Protein AF-A0A937TRY1-F1 (afdb_monomer_lite)

pLDDT: mean 75.57, std 20.05, range [30.17, 97.31]

Foldseek 3Di:
DDDPDDDPVLLVVLLVLLPPPPCVVVVLVVVLLVVVVPDPDPDPDDDDDPPQFPEDVDALLVLSLVLLLLSVVLSVLVVLCVDPDHPDDNVVSVVVNVVSVVVNVVSVVVSSVCLNCVLVVRYDLDDDDDDPDDDDPPQDEDDDDQALSSLSSQLSVLSSVLVNLVVVLPDPPDDPVVNVVSVVVNVSSVVNNVNSSVVNSVNSVVVSVVSVD

Sequence (213 aa):
MFWSWPDRNSIYKLLSYVDIRKSRFNQLFCEVSNNCQGKEDKNKGQKPQKLGGRNMAETLGSLIDKLAIKSIKEFYIKRMLQTKKAKFSKCQLKDKLEILRKQKRSLLKEIEEFIMEAPAGRITLSDEKLKLYNKPHRIGRIGNINSVSGAIGGLTKKNLELWHLEDEARREDVSLSYIGSIKKKIDVANQQRNDLIDKIDVLFDQKLKKLKN

Radius of gyration: 20.63 Å; chains: 1; bounding box: 58×39×52 Å

Structure (mmCIF, N/CA/C/O backbone):
data_AF-A0A937TRY1-F1
#
_entry.id   AF-A0A937TRY1-F1
#
loop_
_atom_site.group_PDB
_atom_site.id
_atom_site.type_symbol
_atom_site.label_atom_id
_atom_site.label_alt_id
_atom_site.label_comp_id
_atom_site.label_asym_id
_atom_site.label_entity_id
_atom_site.label_seq_id
_atom_site.pdbx_PDB_ins_code
_atom_site.Cartn_x
_atom_site.Cartn_y
_atom_site.Cartn_z
_atom_site.occupancy
_atom_site.B_iso_or_equiv
_atom_site.auth_seq_id
_atom_site.auth_comp_id
_atom_site.auth_asym_id
_atom_site.auth_atom_id
_atom_site.pdbx_PDB_model_num
ATOM 1 N N . MET A 1 1 ? -16.272 3.535 18.537 1.00 33.62 1 MET A N 1
ATOM 2 C CA . MET A 1 1 ? -16.322 4.822 17.802 1.00 33.62 1 MET A CA 1
ATOM 3 C C . MET A 1 1 ? -16.104 4.467 16.342 1.00 33.62 1 MET A C 1
ATOM 5 O O . MET A 1 1 ? -14.989 4.118 15.986 1.00 33.62 1 MET A O 1
ATOM 9 N N . PHE A 1 2 ? -17.183 4.383 15.567 1.00 34.34 2 PHE A N 1
ATOM 10 C CA . PHE A 1 2 ? -17.168 3.819 14.217 1.00 34.34 2 PHE A CA 1
ATOM 11 C C . PHE A 1 2 ? -16.482 4.787 13.251 1.00 34.34 2 PHE A C 1
ATOM 13 O O . PHE A 1 2 ? -16.937 5.918 13.072 1.00 34.34 2 PHE A O 1
ATOM 20 N N . TRP A 1 3 ? -15.370 4.366 12.651 1.00 41.44 3 TRP A N 1
ATOM 21 C CA . TRP A 1 3 ? -14.768 5.100 11.545 1.00 41.44 3 TRP A CA 1
ATOM 22 C C . TRP A 1 3 ? -15.601 4.810 10.300 1.00 41.44 3 TRP A C 1
ATOM 24 O O . TRP A 1 3 ? -15.461 3.758 9.684 1.00 41.44 3 TRP A O 1
ATOM 34 N N . SER A 1 4 ? -16.500 5.729 9.944 1.00 38.56 4 SER A N 1
ATOM 35 C CA . SER A 1 4 ? -17.172 5.675 8.649 1.00 38.56 4 SER A CA 1
ATOM 36 C C . SER A 1 4 ? -16.140 5.690 7.520 1.00 38.56 4 SER A C 1
ATOM 38 O O . SER A 1 4 ? -15.064 6.293 7.640 1.00 38.56 4 SER A O 1
ATOM 40 N N . TRP A 1 5 ? -16.473 5.004 6.424 1.00 39.59 5 TRP A N 1
ATOM 41 C CA . TRP A 1 5 ? -15.675 4.992 5.201 1.00 39.59 5 TRP A CA 1
ATOM 42 C C . TRP A 1 5 ? -15.341 6.442 4.801 1.00 39.59 5 TRP A C 1
ATOM 44 O O . TRP A 1 5 ? -16.232 7.296 4.853 1.00 39.59 5 TRP A O 1
ATOM 54 N N . PRO A 1 6 ? -14.081 6.766 4.465 1.00 47.56 6 PRO A N 1
ATOM 55 C CA . PRO A 1 6 ? -13.689 8.134 4.172 1.00 47.56 6 PRO A CA 1
ATOM 56 C C . PRO A 1 6 ? -14.508 8.653 2.993 1.00 47.56 6 PRO A C 1
ATOM 58 O O . PRO A 1 6 ? -14.634 7.987 1.965 1.00 47.56 6 PRO A O 1
ATOM 61 N N . ASP A 1 7 ? -15.069 9.851 3.147 1.00 49.72 7 ASP A N 1
ATOM 62 C CA . ASP A 1 7 ? -15.741 10.527 2.047 1.00 49.72 7 ASP A CA 1
ATOM 63 C C . ASP A 1 7 ? -14.767 10.722 0.865 1.00 49.72 7 ASP A C 1
ATOM 65 O O . ASP A 1 7 ? -13.537 10.692 1.016 1.00 49.72 7 ASP A O 1
ATOM 69 N N . ARG A 1 8 ? -15.310 10.933 -0.340 1.00 43.62 8 ARG A N 1
ATOM 70 C CA . ARG A 1 8 ? -14.497 11.113 -1.553 1.00 43.62 8 ARG A CA 1
ATOM 71 C C . ARG A 1 8 ? -13.437 12.215 -1.395 1.00 43.62 8 ARG A C 1
ATOM 73 O O . ARG A 1 8 ? -12.323 12.035 -1.883 1.00 43.62 8 ARG A O 1
ATOM 80 N N . ASN A 1 9 ? -13.717 13.294 -0.664 1.00 47.75 9 ASN A N 1
ATOM 81 C CA . ASN A 1 9 ? -12.772 14.396 -0.455 1.00 47.75 9 ASN A CA 1
ATOM 82 C C . ASN A 1 9 ? -11.586 13.986 0.431 1.00 47.75 9 ASN A C 1
ATOM 84 O O . ASN A 1 9 ? -10.454 14.394 0.167 1.00 47.75 9 ASN A O 1
ATOM 88 N N . SER A 1 10 ? -11.805 13.132 1.431 1.00 51.59 10 SER A N 1
ATOM 89 C CA . SER A 1 10 ? -10.750 12.552 2.270 1.00 51.59 10 SER A CA 1
ATOM 90 C C . SER A 1 10 ? -9.783 11.679 1.458 1.00 51.59 10 SER A C 1
ATOM 92 O O . SER A 1 10 ? -8.573 11.726 1.687 1.00 51.59 10 SER A O 1
ATOM 94 N N . ILE A 1 11 ? -10.292 10.945 0.462 1.00 49.12 11 ILE A N 1
ATOM 95 C CA . ILE A 1 11 ? -9.476 10.143 -0.463 1.00 49.12 11 ILE A CA 1
ATOM 96 C C . ILE A 1 11 ? -8.634 11.050 -1.368 1.00 49.12 11 ILE A C 1
ATOM 98 O O . ILE A 1 11 ? -7.427 10.845 -1.466 1.00 49.12 11 ILE A O 1
ATOM 102 N N . TYR A 1 12 ? -9.220 12.083 -1.983 1.00 52.47 12 TYR A N 1
ATOM 103 C CA . TYR A 1 12 ? -8.468 13.021 -2.831 1.00 52.47 12 TYR A CA 1
ATOM 104 C C . TYR A 1 12 ? -7.400 13.795 -2.049 1.00 52.47 12 TYR A C 1
ATOM 106 O O . TYR A 1 12 ? -6.279 13.958 -2.530 1.00 52.47 12 TYR A O 1
ATOM 114 N N . LYS A 1 13 ? -7.706 14.200 -0.812 1.00 55.41 13 LYS A N 1
ATOM 115 C CA . LYS A 1 13 ? -6.748 14.866 0.077 1.00 55.41 13 LYS A CA 1
ATOM 116 C C . LYS A 1 13 ? -5.603 13.937 0.478 1.00 55.41 13 LYS A C 1
ATOM 118 O O . LYS A 1 13 ? -4.463 14.371 0.525 1.00 55.41 13 LYS A O 1
ATOM 123 N N . LEU A 1 14 ? -5.871 12.658 0.744 1.00 53.09 14 LEU A N 1
ATOM 124 C CA . LEU A 1 14 ? -4.823 11.663 0.997 1.00 53.09 14 LEU A CA 1
ATOM 125 C C . LEU A 1 14 ? -3.970 11.410 -0.252 1.00 53.09 14 LEU A C 1
ATOM 127 O O . LEU A 1 14 ? -2.745 11.358 -0.153 1.00 53.09 14 LEU A O 1
ATOM 131 N N . LEU A 1 15 ? -4.604 11.288 -1.420 1.00 51.25 15 LEU A N 1
ATOM 132 C CA . LEU A 1 15 ? -3.906 11.113 -2.689 1.00 51.25 15 LEU A CA 1
ATOM 133 C C . LEU A 1 15 ? -2.974 12.294 -2.971 1.00 51.25 15 LEU A C 1
ATOM 135 O O . LEU A 1 15 ? -1.858 12.049 -3.401 1.00 51.25 15 LEU A O 1
ATOM 139 N N . SER A 1 16 ? -3.329 13.532 -2.609 1.00 55.03 16 SER A N 1
ATOM 140 C CA . SER A 1 16 ? -2.415 14.680 -2.738 1.00 55.03 16 SER A CA 1
ATOM 141 C C . SER A 1 16 ? -1.214 14.646 -1.776 1.00 55.03 16 SER A C 1
ATOM 143 O O . SER A 1 16 ? -0.226 15.330 -2.021 1.00 55.03 16 SER A O 1
ATOM 145 N N . TYR A 1 17 ? -1.271 13.878 -0.677 1.00 47.84 17 TYR A N 1
ATOM 146 C CA . TYR A 1 17 ? -0.125 13.639 0.224 1.00 47.84 17 TYR A CA 1
ATOM 147 C C . TYR A 1 17 ? 0.779 12.487 -0.236 1.00 47.84 17 TYR A C 1
ATOM 149 O O . TYR A 1 17 ? 1.925 12.405 0.215 1.00 47.84 17 TYR A O 1
ATOM 157 N N . VAL A 1 18 ? 0.251 11.573 -1.056 1.00 46.88 18 VAL A N 1
ATOM 158 C CA . VAL A 1 18 ? 0.993 10.444 -1.643 1.00 46.88 18 VAL A CA 1
ATOM 159 C C . VAL A 1 18 ? 1.511 10.775 -3.033 1.00 46.88 18 VAL A C 1
ATOM 161 O O . VAL A 1 18 ? 2.496 10.171 -3.445 1.00 46.88 18 VAL A O 1
ATOM 164 N N . ASP A 1 19 ? 0.890 11.731 -3.726 1.00 48.84 19 ASP A N 1
ATOM 165 C CA . ASP A 1 19 ? 1.354 12.258 -5.001 1.00 48.84 19 ASP A CA 1
ATOM 166 C C . ASP A 1 19 ? 2.746 12.855 -4.773 1.00 48.84 19 ASP A C 1
ATOM 168 O O . ASP A 1 19 ? 2.915 14.005 -4.360 1.00 48.84 19 ASP A O 1
ATOM 172 N N . ILE A 1 20 ? 3.759 12.001 -4.948 1.00 47.91 20 ILE A N 1
ATOM 173 C CA . ILE A 1 20 ? 5.160 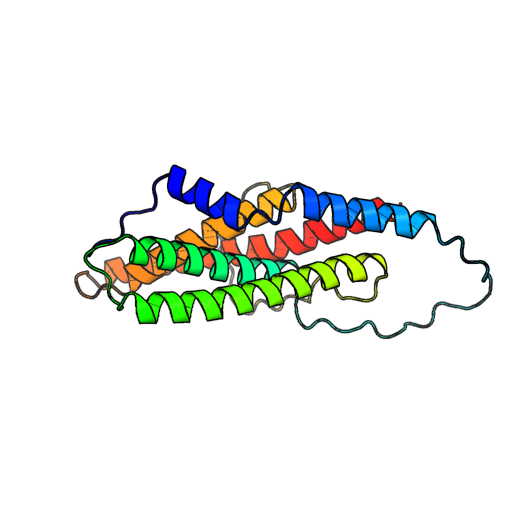12.353 -5.114 1.00 47.91 20 ILE A CA 1
ATOM 174 C C . ILE A 1 20 ? 5.114 13.418 -6.179 1.00 47.91 20 ILE A C 1
ATOM 176 O O . ILE A 1 20 ? 4.880 13.072 -7.334 1.00 47.91 20 ILE A O 1
ATOM 180 N N . ARG A 1 21 ? 5.204 14.683 -5.736 1.00 46.47 21 ARG A N 1
ATOM 181 C CA . ARG A 1 21 ? 4.974 15.905 -6.513 1.00 46.47 21 ARG A CA 1
ATOM 182 C C . ARG A 1 21 ? 5.025 15.571 -7.993 1.00 46.47 21 ARG A C 1
ATOM 184 O O . ARG A 1 21 ? 6.114 15.324 -8.502 1.00 46.47 21 ARG A O 1
ATOM 191 N N . LYS A 1 22 ? 3.870 15.512 -8.659 1.00 43.59 22 LYS A N 1
ATOM 192 C CA . LYS A 1 22 ? 3.746 15.210 -10.095 1.00 43.59 22 LYS A CA 1
ATOM 193 C C . LYS A 1 22 ? 4.796 15.964 -10.936 1.00 43.59 22 LYS A C 1
ATOM 195 O O . LYS A 1 22 ? 5.235 15.462 -11.967 1.00 43.59 22 LYS A O 1
ATOM 200 N N . SER A 1 23 ? 5.237 17.136 -10.454 1.00 42.94 23 SER A N 1
ATOM 201 C CA . SER A 1 23 ? 6.378 17.887 -10.980 1.00 42.94 23 SER A CA 1
ATOM 202 C C . SER A 1 23 ? 7.747 17.243 -10.715 1.00 42.94 23 SER A C 1
ATOM 204 O O . SER A 1 23 ? 8.487 17.092 -11.666 1.00 42.94 23 SER A O 1
ATOM 206 N N . ARG A 1 24 ? 8.092 16.806 -9.495 1.00 50.66 24 ARG A N 1
ATOM 207 C CA . ARG A 1 24 ? 9.416 16.270 -9.120 1.00 50.66 24 ARG A CA 1
ATOM 208 C C . ARG A 1 24 ? 9.704 14.888 -9.699 1.00 50.66 24 ARG A C 1
ATOM 210 O O . ARG A 1 24 ? 10.834 14.656 -10.085 1.00 50.66 24 ARG A O 1
ATOM 217 N N . PHE A 1 25 ? 8.719 13.989 -9.807 1.00 49.25 25 PHE A N 1
ATOM 218 C CA . PHE A 1 25 ? 8.941 12.691 -10.470 1.00 49.25 25 PHE A CA 1
ATOM 219 C C . PHE A 1 25 ? 9.219 12.884 -11.965 1.00 49.25 25 PHE A C 1
ATOM 221 O O . PHE A 1 25 ? 10.186 12.348 -12.489 1.00 49.25 25 PHE A O 1
ATOM 228 N N . ASN A 1 26 ? 8.412 13.699 -12.649 1.00 50.41 26 ASN A N 1
ATOM 229 C CA . ASN A 1 26 ? 8.656 14.021 -14.055 1.00 50.41 26 ASN A CA 1
ATOM 230 C C . ASN A 1 26 ? 9.935 14.850 -14.243 1.00 50.41 26 ASN A C 1
ATOM 232 O O . ASN A 1 26 ? 10.665 14.600 -15.189 1.00 50.41 26 ASN A O 1
ATOM 236 N N . GLN A 1 27 ? 10.239 15.765 -13.322 1.00 53.56 27 GLN A N 1
ATOM 237 C CA . GLN A 1 27 ? 11.456 16.573 -13.327 1.00 53.56 27 GLN A CA 1
ATOM 238 C C . GLN A 1 27 ? 12.711 15.721 -13.103 1.00 53.56 27 GLN A C 1
ATOM 240 O O . GLN A 1 27 ? 13.630 15.852 -13.896 1.00 53.56 27 GLN A O 1
ATOM 245 N N . LEU A 1 28 ? 12.736 14.798 -12.129 1.00 54.03 28 LEU A N 1
ATOM 246 C CA . LEU A 1 28 ? 13.849 13.850 -11.952 1.00 54.03 28 LEU A CA 1
ATOM 247 C C . LEU A 1 28 ? 14.059 13.021 -13.222 1.00 54.03 28 LEU A C 1
ATOM 249 O O . LEU A 1 28 ? 15.186 12.798 -13.642 1.00 54.03 28 LEU A O 1
ATOM 253 N N . PHE A 1 29 ? 12.970 12.583 -13.857 1.00 55.41 29 PHE A N 1
ATOM 254 C CA . PHE A 1 29 ? 13.039 11.865 -15.127 1.00 55.41 29 PHE A CA 1
ATOM 255 C C . PHE A 1 29 ? 13.581 12.730 -16.278 1.00 55.41 29 PHE A C 1
ATOM 257 O O . PHE A 1 29 ? 14.362 12.229 -17.083 1.00 55.41 29 PHE A O 1
ATOM 264 N N . CYS A 1 30 ? 13.207 14.010 -16.358 1.00 53.25 30 CYS A N 1
ATOM 265 C CA . CYS A 1 30 ? 13.771 14.952 -17.329 1.00 53.25 30 CYS A CA 1
ATOM 266 C C . CYS A 1 30 ? 15.259 15.236 -17.055 1.00 53.25 30 CYS A C 1
ATOM 268 O O . CYS A 1 30 ? 16.059 15.233 -17.984 1.00 53.25 30 CYS A O 1
ATOM 270 N N . GLU A 1 31 ? 15.647 15.427 -15.792 1.00 55.44 31 GLU A N 1
ATOM 271 C CA . GLU A 1 31 ? 17.039 15.635 -15.363 1.00 55.44 31 GLU A CA 1
ATOM 272 C C . GLU A 1 31 ? 17.914 14.415 -15.693 1.00 55.44 31 GLU A C 1
ATOM 274 O O . GLU A 1 31 ? 19.027 14.555 -16.199 1.00 55.44 31 GLU A O 1
ATOM 279 N N . VAL A 1 32 ? 17.381 13.208 -15.494 1.00 54.22 32 VAL A N 1
ATOM 280 C CA . VAL A 1 32 ? 18.003 11.947 -15.915 1.00 54.22 32 VAL A CA 1
ATOM 281 C C . VAL A 1 32 ? 18.144 11.866 -17.439 1.00 54.22 32 VAL A C 1
ATOM 283 O O . VAL A 1 32 ? 19.221 11.527 -17.923 1.00 54.22 32 VAL A O 1
ATOM 286 N N . SER A 1 33 ? 17.097 12.205 -18.201 1.00 52.19 33 SER A N 1
ATOM 287 C CA . SER A 1 33 ? 17.131 12.196 -19.673 1.00 52.19 33 SER A CA 1
ATOM 288 C C . SER A 1 33 ? 18.201 13.143 -20.228 1.00 52.19 33 SER A C 1
ATOM 290 O O . SER A 1 33 ? 18.939 12.771 -21.138 1.00 52.19 33 SER A O 1
ATOM 292 N N . ASN A 1 34 ? 18.334 14.334 -19.641 1.00 52.19 34 ASN A N 1
ATOM 293 C CA . ASN A 1 34 ? 19.337 15.325 -20.038 1.00 52.19 34 ASN A CA 1
ATOM 294 C C . ASN A 1 34 ? 20.767 14.884 -19.669 1.00 52.19 34 ASN A C 1
ATOM 296 O O . ASN A 1 34 ? 21.698 15.104 -20.438 1.00 52.19 34 ASN A O 1
ATOM 300 N N . ASN A 1 35 ? 20.952 14.198 -18.534 1.00 47.44 35 ASN A N 1
ATOM 301 C CA . ASN A 1 35 ? 22.251 13.636 -18.140 1.00 47.44 35 ASN A CA 1
ATOM 302 C C . ASN A 1 35 ? 22.684 12.428 -18.992 1.00 47.44 35 ASN A C 1
ATOM 304 O O . ASN A 1 35 ? 23.882 12.177 -19.121 1.00 47.44 35 ASN A O 1
ATOM 308 N N . CYS A 1 36 ? 21.744 11.684 -19.583 1.00 43.28 36 CYS A N 1
ATOM 309 C CA . CYS A 1 36 ? 22.051 10.596 -20.517 1.00 43.28 36 CYS A CA 1
ATOM 310 C C . CYS A 1 36 ? 22.514 11.101 -21.895 1.00 43.28 36 CYS A C 1
ATOM 312 O O . CYS A 1 36 ? 23.298 10.416 -22.543 1.00 43.28 36 CYS A O 1
ATOM 314 N N . GLN A 1 37 ? 22.095 12.297 -22.324 1.00 42.94 37 GLN A N 1
ATOM 315 C CA . GLN A 1 37 ? 22.531 12.906 -23.591 1.00 42.94 37 GLN A CA 1
ATOM 316 C C . GLN A 1 37 ? 23.930 13.549 -23.515 1.00 42.94 37 GLN A C 1
ATOM 318 O O . GLN A 1 37 ? 24.538 13.812 -24.545 1.00 42.94 37 GLN A O 1
ATOM 323 N N . GLY A 1 38 ? 24.468 13.774 -22.310 1.00 36.94 38 GLY A N 1
ATOM 324 C CA . GLY A 1 38 ? 25.773 14.415 -22.087 1.00 36.94 38 GLY A CA 1
ATOM 325 C C . GLY A 1 38 ? 26.979 13.472 -21.978 1.00 36.94 38 GLY A C 1
ATOM 326 O O . GLY A 1 38 ? 28.070 13.933 -21.650 1.00 36.94 38 GLY A O 1
ATOM 327 N N . LYS A 1 39 ? 26.812 12.162 -22.207 1.00 38.03 39 LYS A N 1
ATOM 328 C CA . LYS A 1 39 ? 27.910 11.181 -22.178 1.00 38.03 39 LYS A CA 1
ATOM 329 C C . LYS A 1 39 ? 28.061 10.485 -23.528 1.00 38.03 39 LYS A C 1
ATOM 331 O O . LYS A 1 39 ? 27.660 9.338 -23.697 1.00 38.03 39 LYS A O 1
ATOM 336 N N . GLU A 1 40 ? 28.676 11.173 -24.484 1.00 35.66 40 GLU A N 1
ATOM 337 C CA . GLU A 1 40 ? 29.364 10.485 -25.578 1.00 35.66 40 GLU A CA 1
ATOM 338 C C . GLU A 1 40 ? 30.619 9.809 -25.003 1.00 35.66 40 GLU A C 1
ATOM 340 O O . GLU A 1 40 ? 31.656 10.439 -24.780 1.00 35.66 40 GLU A O 1
ATOM 345 N N . ASP A 1 41 ? 30.506 8.513 -24.709 1.00 40.12 41 ASP A N 1
ATOM 346 C CA . ASP A 1 41 ? 31.614 7.686 -24.240 1.00 40.12 41 ASP A CA 1
ATOM 347 C C . ASP A 1 41 ? 32.677 7.529 -25.344 1.00 40.12 41 ASP A C 1
ATOM 349 O O . ASP A 1 41 ? 32.572 6.702 -26.256 1.00 40.12 41 ASP A O 1
ATOM 353 N N . LYS A 1 42 ? 33.772 8.287 -25.219 1.00 38.03 42 LYS A N 1
ATOM 354 C CA . LYS A 1 42 ? 35.057 7.992 -25.867 1.00 38.03 42 LYS A CA 1
ATOM 355 C C . LYS A 1 42 ? 35.703 6.774 -25.197 1.00 38.03 42 LYS A C 1
ATOM 357 O O . LYS A 1 42 ? 36.667 6.918 -24.459 1.00 38.03 42 LYS A O 1
ATOM 362 N N . ASN A 1 43 ? 35.170 5.577 -25.429 1.00 36.44 43 ASN A N 1
ATOM 363 C CA . ASN A 1 43 ? 35.890 4.325 -25.176 1.00 36.44 43 ASN A CA 1
ATOM 364 C C . ASN A 1 43 ? 35.285 3.177 -25.997 1.00 36.44 43 ASN A C 1
ATOM 366 O O . ASN A 1 43 ? 34.520 2.345 -25.513 1.00 36.44 43 ASN A O 1
ATOM 370 N N . LYS A 1 44 ? 35.655 3.119 -27.281 1.00 38.50 44 LYS A N 1
ATOM 371 C CA . LYS A 1 44 ? 35.508 1.904 -28.090 1.00 38.50 44 LYS A CA 1
ATOM 372 C C . LYS A 1 44 ? 36.611 0.928 -27.674 1.00 38.50 44 LYS A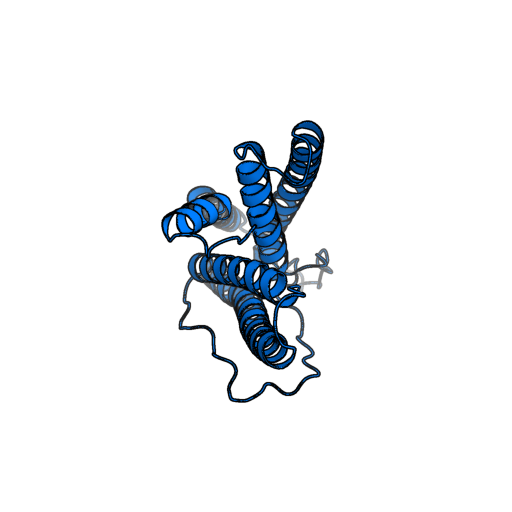 C 1
ATOM 374 O O . LYS A 1 44 ? 37.779 1.237 -27.876 1.00 38.50 44 LYS A O 1
ATOM 379 N N . GLY A 1 45 ? 36.251 -0.245 -27.147 1.00 36.28 45 GLY A N 1
ATOM 380 C CA . GLY A 1 45 ? 37.190 -1.376 -27.111 1.00 36.28 45 GLY A CA 1
ATOM 381 C C . GLY A 1 45 ? 37.223 -2.283 -25.883 1.00 36.28 45 GLY A C 1
ATOM 382 O O . GLY A 1 45 ? 38.161 -3.065 -25.780 1.00 36.28 45 GLY A O 1
ATOM 383 N N . GLN A 1 46 ? 36.249 -2.258 -24.969 1.00 33.38 46 GLN A N 1
ATOM 384 C CA . GLN A 1 46 ? 36.181 -3.267 -23.901 1.00 33.38 46 GLN A CA 1
ATOM 385 C C . GLN A 1 46 ? 34.797 -3.912 -23.833 1.00 33.38 46 GLN A C 1
ATOM 387 O O . GLN A 1 46 ? 33.776 -3.231 -23.769 1.00 33.38 46 GLN A O 1
ATOM 392 N N . LYS A 1 47 ? 34.771 -5.253 -23.879 1.00 30.17 47 LYS A N 1
ATOM 393 C CA . LYS A 1 47 ? 33.563 -6.053 -23.631 1.00 30.17 47 LYS A CA 1
ATOM 394 C C . LYS A 1 47 ? 32.964 -5.629 -22.281 1.00 30.17 47 LYS A C 1
ATOM 396 O O . LYS A 1 47 ? 33.728 -5.500 -21.324 1.00 30.17 47 LYS A O 1
ATOM 401 N N . PRO A 1 48 ? 31.635 -5.456 -22.169 1.00 36.69 48 PRO A N 1
ATOM 402 C CA . PRO A 1 48 ? 31.020 -5.029 -20.922 1.00 36.69 48 PRO A CA 1
ATOM 403 C C . PRO A 1 48 ? 31.230 -6.104 -19.849 1.00 36.69 48 PRO A C 1
ATOM 405 O O . PRO A 1 48 ? 30.600 -7.163 -19.869 1.00 36.69 48 PRO A O 1
ATOM 408 N N . GLN A 1 49 ? 32.136 -5.838 -18.908 1.00 34.69 49 GLN A N 1
ATOM 409 C CA . GLN A 1 49 ? 32.192 -6.569 -17.649 1.00 34.69 49 GLN A CA 1
ATOM 410 C C . GLN A 1 49 ? 30.907 -6.262 -16.876 1.00 34.69 49 GLN A C 1
ATOM 412 O O . GLN A 1 49 ? 30.569 -5.098 -16.656 1.00 34.69 49 GLN A O 1
ATOM 417 N N . LYS A 1 50 ? 30.180 -7.311 -16.472 1.00 39.22 50 LYS A N 1
ATOM 418 C CA . LYS A 1 50 ? 29.050 -7.218 -15.540 1.00 39.22 50 LYS A CA 1
ATOM 419 C C . LYS A 1 50 ? 29.566 -6.691 -14.198 1.00 39.22 50 LYS A C 1
ATOM 421 O O . LYS A 1 50 ? 29.939 -7.469 -13.326 1.00 39.22 50 LYS A O 1
ATOM 426 N N . LEU A 1 51 ? 29.605 -5.372 -14.037 1.00 41.12 51 LEU A N 1
ATOM 427 C CA . LEU A 1 51 ? 29.769 -4.744 -12.734 1.00 41.12 51 LEU A CA 1
ATOM 428 C C . LEU A 1 51 ? 28.512 -5.051 -11.920 1.00 41.12 51 LEU A C 1
ATOM 430 O O . LEU A 1 51 ? 27.414 -4.631 -12.285 1.00 41.12 51 LEU A O 1
ATOM 434 N N . GLY A 1 52 ? 28.685 -5.844 -10.859 1.00 41.91 52 GLY A N 1
ATOM 435 C CA . GLY A 1 52 ? 27.635 -6.185 -9.907 1.00 41.91 52 GLY A CA 1
ATOM 436 C C . GLY A 1 52 ? 26.964 -4.914 -9.403 1.00 41.91 52 GLY A C 1
ATOM 437 O O . GLY A 1 52 ? 27.585 -4.105 -8.713 1.00 41.91 52 GLY A O 1
ATOM 438 N N . GLY A 1 53 ? 25.715 -4.723 -9.822 1.00 45.41 53 GLY A N 1
ATOM 439 C CA . GLY A 1 53 ? 24.897 -3.584 -9.447 1.00 45.41 53 GLY A CA 1
ATOM 440 C C . GLY A 1 53 ? 24.769 -3.470 -7.931 1.00 45.41 53 GLY A C 1
ATOM 441 O O . GLY A 1 53 ? 24.798 -4.469 -7.210 1.00 45.41 53 GLY A O 1
ATOM 442 N N . ARG A 1 54 ? 24.636 -2.241 -7.432 1.00 48.28 54 ARG A N 1
ATOM 443 C CA . ARG A 1 54 ? 24.340 -1.994 -6.021 1.00 48.28 54 ARG A CA 1
ATOM 444 C C . ARG A 1 54 ? 22.959 -2.601 -5.760 1.00 48.28 54 ARG A C 1
ATOM 446 O O . ARG A 1 54 ? 21.956 -2.028 -6.172 1.00 48.28 54 ARG A O 1
ATOM 453 N N . ASN A 1 55 ? 22.908 -3.780 -5.139 1.00 54.69 55 ASN A N 1
ATOM 454 C CA . ASN A 1 55 ? 21.650 -4.462 -4.841 1.00 54.69 55 ASN A CA 1
ATOM 455 C C . ASN A 1 55 ? 20.855 -3.623 -3.837 1.00 54.69 55 ASN A C 1
ATOM 457 O O . ASN A 1 55 ? 21.076 -3.694 -2.629 1.00 54.69 55 ASN A O 1
ATOM 461 N N . MET A 1 56 ? 19.928 -2.811 -4.337 1.00 67.19 56 MET A N 1
ATOM 462 C CA . MET A 1 56 ? 18.837 -2.332 -3.509 1.00 67.19 56 MET A CA 1
ATOM 463 C C . MET A 1 56 ? 17.957 -3.530 -3.168 1.00 67.19 56 MET A C 1
ATOM 465 O O . MET A 1 56 ? 17.539 -4.264 -4.056 1.00 67.19 56 MET A O 1
ATOM 469 N N . ALA A 1 57 ? 17.700 -3.739 -1.877 1.00 67.12 57 ALA A N 1
ATOM 470 C CA . ALA A 1 57 ? 16.923 -4.881 -1.392 1.00 67.12 57 ALA A CA 1
ATOM 471 C C . ALA A 1 57 ? 15.427 -4.806 -1.755 1.00 67.12 57 ALA A C 1
ATOM 473 O O . ALA A 1 57 ? 14.674 -5.724 -1.444 1.00 67.12 57 ALA A O 1
ATOM 474 N N . GLU A 1 58 ? 14.981 -3.701 -2.354 1.00 84.00 58 GLU A N 1
ATOM 475 C CA . GLU A 1 58 ? 13.580 -3.420 -2.635 1.00 84.00 58 GLU A CA 1
ATOM 476 C C . GLU A 1 58 ? 13.368 -2.885 -4.048 1.00 84.00 58 GLU A C 1
ATOM 478 O O . GLU A 1 58 ? 14.158 -2.090 -4.553 1.00 84.00 58 GLU A O 1
ATOM 483 N N . THR A 1 59 ? 12.237 -3.273 -4.632 1.00 90.75 59 THR A N 1
ATOM 484 C CA . THR A 1 59 ? 11.690 -2.730 -5.883 1.00 90.75 59 THR A CA 1
ATOM 485 C C . THR A 1 59 ? 11.068 -1.341 -5.693 1.00 90.75 59 THR A C 1
ATOM 487 O O . THR A 1 59 ? 10.678 -0.963 -4.583 1.00 90.75 59 THR A O 1
ATOM 490 N N . LEU A 1 60 ? 10.872 -0.593 -6.784 1.00 90.06 60 LEU A N 1
ATOM 491 C CA . LEU A 1 60 ? 10.187 0.701 -6.725 1.00 90.06 60 LEU A CA 1
ATOM 492 C C . LEU A 1 60 ? 8.760 0.559 -6.178 1.00 90.06 60 LEU A C 1
ATOM 494 O O . LEU A 1 60 ? 8.347 1.329 -5.310 1.00 90.06 60 LEU A O 1
ATOM 498 N N . GLY A 1 61 ? 8.007 -0.430 -6.655 1.00 91.06 61 GLY A N 1
ATOM 499 C CA . GLY A 1 61 ? 6.642 -0.702 -6.225 1.00 91.06 61 GLY A CA 1
ATOM 500 C C . GLY A 1 61 ? 6.541 -0.943 -4.719 1.00 91.06 61 GLY A C 1
ATOM 501 O O . GLY A 1 61 ? 5.645 -0.392 -4.074 1.00 91.06 61 GLY A O 1
ATOM 502 N N . SER A 1 62 ? 7.471 -1.704 -4.130 1.00 93.50 62 SER A N 1
ATOM 503 C CA . SER A 1 62 ? 7.474 -1.971 -2.684 1.00 93.50 62 SER A CA 1
ATOM 504 C C . SER A 1 62 ? 7.837 -0.735 -1.853 1.00 93.50 62 SER A C 1
ATOM 506 O O . SER A 1 62 ? 7.192 -0.478 -0.832 1.00 93.50 62 SER A O 1
ATOM 508 N N . LEU A 1 63 ? 8.792 0.087 -2.305 1.00 91.81 63 LEU A N 1
ATOM 509 C CA . LEU A 1 63 ? 9.122 1.360 -1.652 1.00 91.81 63 LEU A CA 1
ATOM 510 C C . LEU A 1 63 ? 7.926 2.325 -1.655 1.00 91.81 63 LEU A C 1
ATOM 512 O O . LEU A 1 63 ? 7.598 2.943 -0.635 1.00 91.81 63 LEU A O 1
ATOM 516 N N . ILE A 1 64 ? 7.231 2.421 -2.791 1.00 90.44 64 ILE A N 1
ATOM 517 C CA . ILE A 1 64 ? 6.024 3.239 -2.938 1.00 90.44 64 ILE A CA 1
ATOM 518 C C . ILE A 1 64 ? 4.901 2.737 -2.029 1.00 90.44 64 ILE A C 1
ATOM 520 O O . ILE A 1 64 ? 4.222 3.546 -1.393 1.00 90.44 64 ILE A O 1
ATOM 524 N N . ASP A 1 65 ? 4.699 1.425 -1.934 1.00 95.00 65 ASP A N 1
ATOM 525 C CA . ASP A 1 65 ? 3.707 0.841 -1.035 1.00 95.00 65 ASP A CA 1
ATOM 526 C C . ASP A 1 65 ? 3.975 1.214 0.431 1.00 95.00 65 ASP A C 1
ATOM 528 O O . ASP A 1 65 ? 3.083 1.717 1.127 1.00 95.00 65 ASP A O 1
ATOM 532 N N . LYS A 1 66 ? 5.229 1.082 0.882 1.00 94.44 66 LYS A N 1
ATOM 533 C CA . LYS A 1 66 ? 5.638 1.505 2.228 1.00 94.44 66 LYS A CA 1
ATOM 534 C C . LYS A 1 66 ? 5.343 2.982 2.459 1.00 94.44 66 LYS A C 1
ATOM 536 O O . LYS A 1 66 ? 4.786 3.339 3.505 1.00 94.44 66 LYS A O 1
ATOM 541 N N . LEU A 1 67 ? 5.678 3.840 1.494 1.00 90.06 67 LEU A N 1
ATOM 542 C CA . LEU A 1 67 ? 5.394 5.272 1.560 1.00 90.06 67 LEU A CA 1
ATOM 543 C C . LEU A 1 67 ? 3.884 5.548 1.652 1.00 90.06 67 LEU A C 1
ATOM 545 O O . LEU A 1 67 ? 3.467 6.351 2.492 1.00 90.06 67 LEU A O 1
ATOM 549 N N . ALA A 1 68 ? 3.064 4.869 0.847 1.00 88.25 68 ALA A N 1
ATOM 550 C CA . ALA A 1 68 ? 1.610 5.011 0.853 1.00 88.25 68 ALA A CA 1
ATOM 551 C C . ALA A 1 68 ? 1.017 4.655 2.227 1.00 88.25 68 ALA A C 1
ATOM 553 O O . ALA A 1 68 ? 0.249 5.439 2.792 1.00 88.25 68 ALA A O 1
ATOM 554 N N . ILE A 1 69 ? 1.452 3.544 2.831 1.00 91.00 69 ILE A N 1
ATOM 555 C CA . ILE A 1 69 ? 1.043 3.144 4.186 1.00 91.00 69 ILE A CA 1
ATOM 556 C C . ILE A 1 69 ? 1.450 4.204 5.219 1.00 91.00 69 ILE A C 1
ATOM 558 O O . ILE A 1 69 ? 0.652 4.563 6.092 1.00 91.00 69 ILE A O 1
ATOM 562 N N . LYS A 1 70 ? 2.676 4.747 5.150 1.00 92.69 70 LYS A N 1
ATOM 563 C CA . LYS A 1 70 ? 3.094 5.818 6.073 1.00 92.69 70 LYS A CA 1
ATOM 564 C C . LYS A 1 70 ? 2.263 7.090 5.887 1.00 92.69 70 LYS A C 1
ATOM 566 O O . LYS A 1 70 ? 1.931 7.739 6.876 1.00 92.69 70 LYS A O 1
ATOM 571 N N . SER A 1 71 ? 1.899 7.445 4.659 1.00 86.94 71 SER A N 1
ATOM 572 C CA . SER A 1 71 ? 1.043 8.604 4.381 1.00 86.94 71 SER A CA 1
ATOM 573 C C . SER A 1 71 ? -0.372 8.436 4.932 1.00 86.94 71 SER A C 1
ATOM 575 O O . SER A 1 71 ? -0.899 9.380 5.520 1.00 86.94 71 SER A O 1
ATOM 577 N N . ILE A 1 72 ? -0.949 7.234 4.841 1.00 87.00 72 ILE A N 1
ATOM 578 C CA . ILE A 1 72 ? -2.230 6.904 5.486 1.00 87.00 72 ILE A CA 1
ATOM 579 C C . ILE A 1 72 ? -2.124 7.101 7.003 1.00 87.00 72 ILE A C 1
ATOM 581 O O . ILE A 1 72 ? -2.944 7.802 7.599 1.00 87.00 72 ILE A O 1
ATOM 585 N N . LYS A 1 73 ? -1.068 6.569 7.633 1.00 90.94 73 LYS A N 1
ATOM 586 C CA . LYS A 1 73 ? -0.823 6.757 9.075 1.00 90.94 73 LYS A CA 1
ATOM 587 C C . LYS A 1 73 ? -0.720 8.235 9.453 1.00 90.94 73 LYS A C 1
ATOM 589 O O . LYS A 1 73 ? -1.286 8.651 10.461 1.00 90.94 73 LYS A O 1
ATOM 594 N N . GLU A 1 74 ? -0.030 9.037 8.643 1.00 89.31 74 GLU A N 1
ATOM 595 C CA . GLU A 1 74 ? 0.140 10.469 8.896 1.00 89.31 74 GLU A CA 1
ATOM 596 C C . GLU A 1 74 ? -1.205 11.195 8.851 1.00 89.31 74 GLU A C 1
ATOM 598 O O . GLU A 1 74 ? -1.491 12.021 9.721 1.00 89.31 74 GLU A O 1
ATOM 603 N N . PHE A 1 75 ? -2.042 10.866 7.867 1.00 87.06 75 PHE A N 1
ATOM 604 C CA . PHE A 1 75 ? -3.383 11.419 7.737 1.00 87.06 75 PHE A CA 1
ATOM 605 C C . PHE A 1 75 ? -4.240 11.130 8.977 1.00 87.06 75 PHE A C 1
ATOM 607 O O . PHE A 1 75 ? -4.796 12.063 9.562 1.00 87.06 75 PHE A O 1
ATOM 614 N N . TYR A 1 76 ? -4.294 9.876 9.439 1.00 88.25 76 TYR A N 1
ATOM 615 C CA . TYR A 1 76 ? -5.087 9.525 10.622 1.00 88.25 76 TYR A CA 1
ATOM 616 C C . TYR A 1 76 ? -4.548 10.147 11.908 1.00 88.25 76 TYR A C 1
ATOM 618 O O . TYR A 1 76 ? -5.340 10.596 12.734 1.00 88.25 76 TYR A O 1
ATOM 626 N N . ILE A 1 77 ? -3.227 10.248 12.076 1.00 90.50 77 ILE A N 1
ATOM 627 C CA . ILE A 1 77 ? -2.642 10.950 13.228 1.00 90.50 77 ILE A CA 1
ATOM 628 C C . ILE A 1 77 ? -3.039 12.430 13.223 1.00 90.50 77 ILE A C 1
ATOM 630 O O . ILE A 1 77 ? -3.485 12.949 14.247 1.00 90.50 77 ILE A O 1
ATOM 634 N N . LYS A 1 78 ? -2.949 13.106 12.070 1.00 88.88 78 LYS A N 1
ATOM 635 C CA . LYS A 1 78 ? -3.386 14.505 11.931 1.00 88.88 78 LYS A CA 1
ATOM 636 C C . LYS A 1 78 ? -4.873 14.674 12.219 1.00 88.88 78 LYS A C 1
ATOM 638 O O . LYS A 1 78 ? -5.250 15.628 12.891 1.00 88.88 78 LYS A O 1
ATOM 643 N N . ARG A 1 79 ? -5.704 13.736 11.764 1.00 88.69 79 ARG A N 1
ATOM 644 C CA . ARG A 1 79 ? -7.137 13.731 12.067 1.00 88.69 79 ARG A CA 1
ATOM 645 C C . ARG A 1 79 ? -7.378 13.558 13.567 1.00 88.69 79 ARG A C 1
ATOM 647 O O . ARG A 1 79 ? -8.111 14.352 14.142 1.00 88.69 79 ARG A O 1
ATOM 654 N N . MET A 1 80 ? -6.710 12.608 14.226 1.00 90.38 80 MET A N 1
ATOM 655 C CA . MET A 1 80 ? -6.824 12.407 15.679 1.00 90.38 80 MET A CA 1
ATOM 656 C C . MET A 1 80 ? -6.433 13.656 16.481 1.00 90.38 80 MET A C 1
ATOM 658 O O . MET A 1 80 ? -7.109 13.979 17.454 1.00 90.38 80 MET A O 1
ATOM 662 N N . LEU A 1 81 ? -5.415 14.408 16.046 1.00 90.00 81 LEU A N 1
ATOM 663 C CA . LEU A 1 81 ? -5.017 15.676 16.678 1.00 90.00 81 LEU A CA 1
ATOM 664 C C . LEU A 1 81 ? -6.114 16.756 16.643 1.00 90.00 81 LEU A C 1
ATOM 666 O O . LEU A 1 81 ? -6.122 17.637 17.504 1.00 90.00 81 LEU A O 1
ATOM 670 N N . GLN A 1 82 ? -7.024 16.691 15.668 1.00 88.00 82 GLN A N 1
ATOM 671 C CA . GLN A 1 82 ? -8.160 17.608 15.522 1.00 88.00 82 GLN A CA 1
ATOM 672 C C . GLN A 1 82 ? -9.400 17.141 16.302 1.00 88.00 82 GLN A C 1
ATOM 674 O O . GLN A 1 82 ? -10.307 17.933 16.547 1.00 88.00 82 GLN A O 1
ATOM 679 N N . THR A 1 83 ? -9.460 15.869 16.711 1.00 85.56 83 THR A N 1
ATOM 680 C CA . THR A 1 83 ? -10.611 15.317 17.440 1.00 85.56 83 THR A CA 1
ATOM 681 C C . THR A 1 83 ? -10.524 15.555 18.950 1.00 85.56 83 THR A C 1
ATOM 683 O O . THR A 1 83 ? -9.453 15.454 19.542 1.00 85.56 83 THR A O 1
ATOM 686 N N . LYS A 1 84 ? -11.671 15.810 19.599 1.00 70.31 84 LYS A N 1
ATOM 687 C CA . LYS A 1 84 ? -11.762 15.968 21.067 1.00 70.31 84 LYS A CA 1
ATOM 688 C C . LYS A 1 84 ? -11.684 14.638 21.841 1.00 70.31 84 LYS A C 1
ATOM 690 O O . LYS A 1 84 ? -11.333 14.648 23.012 1.00 70.31 84 LYS A O 1
ATOM 695 N N . LYS A 1 85 ? -11.988 13.504 21.195 1.00 68.69 85 LYS A N 1
ATOM 696 C CA . LYS A 1 85 ? -11.979 12.143 21.774 1.00 68.69 85 LYS A CA 1
ATOM 697 C C . LYS A 1 85 ? -10.918 11.277 21.079 1.00 68.69 85 LYS A C 1
ATOM 699 O O . LYS A 1 85 ? -11.237 10.363 20.323 1.00 68.69 85 LYS A O 1
ATOM 704 N N . ALA A 1 86 ? -9.645 11.607 21.282 1.00 75.25 86 ALA A N 1
ATOM 705 C CA . ALA A 1 86 ? -8.540 10.829 20.728 1.00 75.25 86 ALA A CA 1
ATOM 706 C C . ALA A 1 86 ? -8.123 9.703 21.689 1.00 75.25 86 ALA A C 1
ATOM 708 O O . ALA A 1 86 ? -8.048 9.909 22.896 1.00 75.25 86 ALA A O 1
ATOM 709 N N . LYS A 1 87 ? -7.794 8.526 21.138 1.00 82.88 87 LYS A N 1
ATOM 710 C CA . LYS A 1 87 ? -7.248 7.375 21.888 1.00 82.88 87 LYS A CA 1
ATOM 711 C C . LYS A 1 87 ? -5.915 7.687 22.585 1.00 82.88 87 LYS A C 1
ATOM 713 O O . LYS A 1 87 ? -5.550 7.025 23.547 1.00 82.88 87 LYS A O 1
ATOM 718 N N . PHE A 1 88 ? -5.178 8.663 22.065 1.00 87.62 88 PHE A N 1
ATOM 719 C CA . PHE A 1 88 ? -3.852 9.054 22.528 1.00 87.62 88 PHE A CA 1
ATOM 720 C C . PHE A 1 88 ? -3.850 10.525 22.930 1.00 87.62 88 PHE A C 1
ATOM 722 O O . PHE A 1 88 ? -4.605 11.326 22.369 1.00 87.62 88 PHE A O 1
ATOM 729 N N . SER A 1 89 ? -2.951 10.898 23.842 1.00 91.25 89 SER A N 1
ATOM 730 C CA . SER A 1 89 ? -2.738 12.304 24.178 1.00 91.25 89 SER A CA 1
ATOM 731 C C . SER A 1 89 ? -2.158 13.074 22.984 1.00 91.25 89 SER A C 1
ATOM 733 O O . SER A 1 89 ? -1.512 12.509 22.095 1.00 91.25 89 SER A O 1
ATOM 735 N N . LYS A 1 90 ? -2.348 14.400 22.957 1.00 91.31 90 LYS A N 1
ATOM 736 C CA . LYS A 1 90 ? -1.790 15.244 21.884 1.00 91.31 90 LYS A CA 1
ATOM 737 C C . LYS A 1 90 ? -0.262 15.169 21.814 1.00 91.31 90 LYS A C 1
ATOM 739 O O . LYS A 1 90 ? 0.279 15.239 20.717 1.00 91.31 90 LYS A O 1
ATOM 744 N N . CYS A 1 91 ? 0.413 15.026 22.955 1.00 92.75 91 CYS A N 1
ATOM 745 C CA . CYS A 1 91 ? 1.867 14.863 23.020 1.00 92.75 91 CYS A CA 1
ATOM 746 C C . CYS A 1 91 ? 2.292 13.550 22.344 1.00 92.75 91 CYS A C 1
ATOM 748 O O . CYS A 1 91 ? 2.999 13.592 21.343 1.00 92.75 91 CYS A O 1
ATOM 750 N N . GLN A 1 92 ? 1.695 12.418 22.738 1.00 94.12 92 GLN A N 1
ATOM 751 C CA . GLN A 1 92 ? 1.968 11.113 22.119 1.00 94.12 92 GLN A CA 1
ATOM 752 C C . GLN A 1 92 ? 1.717 11.099 20.603 1.00 94.12 92 GLN A C 1
ATOM 754 O O . GLN A 1 92 ? 2.444 10.454 19.846 1.00 94.12 92 GLN A O 1
ATOM 759 N N . LEU A 1 93 ? 0.667 11.783 20.135 1.00 93.44 93 LEU A N 1
ATOM 760 C CA . LEU A 1 93 ? 0.372 11.900 18.705 1.00 93.44 93 LEU A CA 1
ATOM 761 C C . LEU A 1 93 ? 1.432 12.720 17.959 1.00 93.44 93 LEU A C 1
ATOM 763 O O . LEU A 1 93 ? 1.771 12.365 16.829 1.00 93.44 93 LEU A O 1
ATOM 767 N N . LYS A 1 94 ? 1.961 13.790 18.567 1.00 94.38 94 LYS A N 1
ATOM 768 C CA . LYS A 1 94 ? 3.042 14.602 17.988 1.00 94.38 94 LYS A CA 1
ATOM 769 C C . LYS A 1 94 ? 4.343 13.804 17.881 1.00 94.38 94 LYS A C 1
ATOM 771 O O . LYS A 1 94 ? 4.928 13.797 16.801 1.00 94.38 94 LYS A O 1
ATOM 776 N N . ASP A 1 95 ? 4.713 13.051 18.913 1.00 95.81 95 ASP A N 1
ATOM 777 C CA . ASP A 1 95 ? 5.936 12.232 18.904 1.00 95.81 95 ASP A CA 1
ATOM 778 C C . ASP A 1 95 ? 5.861 11.141 17.825 1.00 95.81 95 ASP A C 1
ATOM 780 O O . ASP A 1 95 ? 6.768 10.957 17.009 1.00 95.81 95 ASP A O 1
ATOM 784 N N . LYS A 1 96 ? 4.712 10.456 17.734 1.00 95.25 96 LYS A N 1
ATOM 785 C CA . LYS A 1 96 ? 4.454 9.468 16.673 1.00 95.25 96 LYS A CA 1
ATOM 786 C C . LYS A 1 96 ? 4.507 10.100 15.283 1.00 95.25 96 LYS A C 1
ATOM 788 O O . LYS A 1 96 ? 5.021 9.482 14.350 1.00 95.25 96 LYS A O 1
ATOM 793 N N . LEU A 1 97 ? 3.974 11.313 15.132 1.00 94.31 97 LEU A N 1
ATOM 794 C CA . LEU A 1 97 ? 4.002 12.052 13.873 1.00 94.31 97 LEU A CA 1
ATOM 795 C C . LEU A 1 97 ? 5.432 12.426 13.464 1.00 94.31 97 LEU A C 1
ATOM 797 O O . LEU A 1 97 ? 5.758 12.364 12.280 1.00 94.31 97 LEU A O 1
ATOM 801 N N . GLU A 1 98 ? 6.285 12.798 14.414 1.00 95.75 98 GLU A N 1
ATOM 802 C CA . GLU A 1 98 ? 7.683 13.130 14.151 1.00 95.75 98 GLU A CA 1
ATOM 803 C C . GLU A 1 98 ? 8.473 11.919 13.643 1.00 95.75 98 GLU A C 1
ATOM 805 O O . GLU A 1 98 ? 9.090 11.990 12.574 1.00 95.75 98 GLU A O 1
ATOM 810 N N . ILE A 1 99 ? 8.372 10.783 14.340 1.00 95.62 99 ILE A N 1
ATOM 811 C CA . ILE A 1 99 ? 8.992 9.516 13.920 1.00 95.62 99 ILE A CA 1
ATOM 812 C C . ILE A 1 99 ? 8.524 9.146 12.511 1.00 95.62 99 ILE A C 1
ATOM 814 O O . ILE A 1 99 ? 9.329 8.818 11.636 1.00 95.62 99 ILE A O 1
ATOM 818 N N . LEU A 1 100 ? 7.218 9.246 12.262 1.00 92.81 100 LEU A N 1
ATOM 819 C CA . LEU A 1 100 ? 6.630 8.919 10.970 1.00 92.81 100 LEU A CA 1
ATOM 820 C C . LEU A 1 100 ? 7.143 9.832 9.850 1.00 92.81 100 LEU A C 1
ATOM 822 O O . LEU A 1 100 ? 7.445 9.357 8.756 1.00 92.81 100 LEU A O 1
ATOM 826 N N . ARG A 1 101 ? 7.290 11.133 10.117 1.00 91.06 101 ARG A N 1
ATOM 827 C CA . ARG A 1 101 ? 7.868 12.090 9.164 1.00 91.06 101 ARG A CA 1
ATOM 828 C C . ARG A 1 101 ? 9.330 11.778 8.866 1.00 91.06 101 ARG A C 1
ATOM 830 O O . ARG A 1 101 ? 9.724 11.864 7.705 1.00 91.06 101 ARG A O 1
ATOM 837 N N . LYS A 1 102 ? 10.122 11.375 9.867 1.00 94.19 102 LYS A N 1
ATOM 838 C CA . LYS A 1 102 ? 11.508 10.924 9.659 1.00 94.19 102 LYS A CA 1
ATOM 839 C C . LYS A 1 102 ? 11.557 9.682 8.763 1.00 94.19 102 LYS A C 1
ATOM 841 O O . LYS A 1 102 ? 12.293 9.686 7.783 1.00 94.19 102 LYS A O 1
ATOM 846 N N . GLN A 1 103 ? 10.720 8.677 9.034 1.00 92.75 103 GLN A N 1
ATOM 847 C CA . GLN A 1 103 ? 10.615 7.472 8.199 1.00 92.75 103 GLN A CA 1
ATOM 848 C C . GLN A 1 103 ? 10.210 7.800 6.757 1.00 92.75 103 GLN A C 1
ATOM 850 O O . GLN A 1 103 ? 10.815 7.288 5.822 1.00 92.75 103 GLN A O 1
ATOM 855 N N . LYS A 1 104 ? 9.228 8.690 6.560 1.00 90.94 104 LYS A N 1
ATOM 856 C CA . LYS A 1 104 ? 8.820 9.136 5.219 1.00 90.94 104 LYS A CA 1
ATOM 857 C C . LYS A 1 104 ? 9.949 9.838 4.467 1.00 90.94 104 LYS A C 1
ATOM 859 O O . LYS A 1 104 ? 10.101 9.594 3.279 1.00 90.94 104 LYS A O 1
ATOM 864 N N . ARG A 1 105 ? 10.734 10.693 5.137 1.00 87.12 105 ARG A N 1
ATOM 865 C CA . ARG A 1 105 ? 11.895 11.353 4.517 1.00 87.12 105 ARG A CA 1
ATOM 866 C C . ARG A 1 105 ? 12.955 10.345 4.066 1.00 87.12 105 ARG A C 1
ATOM 868 O O . ARG A 1 105 ? 13.470 10.509 2.970 1.00 87.12 105 ARG A O 1
ATOM 875 N N . SER A 1 106 ? 13.230 9.312 4.869 1.00 89.38 106 SER A N 1
ATOM 876 C CA . SER A 1 106 ? 14.144 8.224 4.477 1.00 89.38 106 SER A CA 1
ATOM 877 C C . SER A 1 106 ? 13.637 7.487 3.241 1.00 89.38 106 SER A C 1
ATOM 879 O O . SER A 1 106 ? 14.338 7.430 2.241 1.00 89.38 106 SER A O 1
ATOM 881 N N . LEU A 1 107 ? 12.376 7.040 3.264 1.00 87.31 107 LEU A N 1
ATOM 882 C CA . LEU A 1 107 ? 11.764 6.330 2.137 1.00 87.31 107 LEU A CA 1
ATOM 883 C C . LEU A 1 107 ? 11.750 7.167 0.854 1.00 87.31 107 LEU A C 1
ATOM 885 O O . LEU A 1 107 ? 12.001 6.645 -0.223 1.00 87.31 107 LEU A O 1
ATOM 889 N N . LEU A 1 108 ? 11.467 8.470 0.952 1.00 85.38 108 LEU A N 1
ATOM 890 C CA . LEU A 1 108 ? 11.523 9.364 -0.206 1.00 85.38 108 LEU A CA 1
ATOM 891 C C . LEU A 1 108 ? 12.936 9.455 -0.784 1.00 85.38 108 LEU A C 1
ATOM 893 O O . LEU A 1 108 ? 13.079 9.422 -1.999 1.00 85.38 108 LEU A O 1
ATOM 897 N N . LYS A 1 109 ? 13.960 9.535 0.071 1.00 84.44 109 LYS A N 1
ATOM 898 C CA . LYS A 1 109 ? 15.358 9.544 -0.364 1.00 84.44 109 LYS A CA 1
ATOM 899 C C . LYS A 1 109 ? 15.732 8.232 -1.061 1.00 84.44 109 LYS A C 1
ATOM 901 O O . LYS A 1 109 ? 16.304 8.273 -2.139 1.00 84.44 109 LYS A O 1
ATOM 906 N N . GLU A 1 110 ? 15.342 7.092 -0.496 1.00 87.50 110 GLU A N 1
ATOM 907 C CA . GLU A 1 110 ? 15.571 5.770 -1.098 1.00 87.50 110 GLU A CA 1
ATOM 908 C C . GLU A 1 110 ? 14.877 5.631 -2.465 1.00 87.50 110 GLU A C 1
ATOM 910 O O . GLU A 1 110 ? 15.461 5.103 -3.406 1.00 87.50 110 GLU A O 1
ATOM 915 N N . ILE A 1 111 ? 13.654 6.156 -2.610 1.00 85.12 111 ILE A N 1
ATOM 916 C CA . ILE A 1 111 ? 12.940 6.194 -3.897 1.00 85.12 111 ILE A CA 1
ATOM 917 C C . ILE A 1 111 ? 13.665 7.092 -4.908 1.00 85.12 111 ILE A C 1
ATOM 919 O O . ILE A 1 111 ? 13.780 6.724 -6.075 1.00 85.12 111 ILE A O 1
ATOM 923 N N . GLU A 1 112 ? 14.137 8.269 -4.487 1.00 82.88 112 GLU A N 1
ATOM 924 C CA . GLU A 1 112 ? 14.897 9.184 -5.349 1.00 82.88 112 GLU A CA 1
ATOM 925 C C . GLU A 1 112 ? 16.198 8.531 -5.838 1.00 82.88 112 GLU A C 1
ATOM 927 O O . GLU A 1 112 ? 16.467 8.536 -7.039 1.00 82.88 112 GLU A O 1
ATOM 932 N N . GLU A 1 113 ? 16.949 7.893 -4.938 1.00 83.81 113 GLU A N 1
ATOM 933 C CA . GLU A 1 113 ? 18.167 7.144 -5.266 1.00 83.81 113 GLU A CA 1
ATOM 934 C C . GLU A 1 113 ? 17.879 5.977 -6.224 1.00 83.81 113 GLU A C 1
ATOM 936 O O . GLU A 1 113 ? 18.572 5.832 -7.232 1.00 83.81 113 GLU A O 1
ATOM 941 N N . PHE A 1 114 ? 16.816 5.200 -5.980 1.00 86.50 114 PHE A N 1
ATOM 942 C CA . PHE A 1 114 ? 16.390 4.126 -6.883 1.00 86.50 114 PHE A CA 1
ATOM 943 C C . PHE A 1 114 ? 16.121 4.666 -8.294 1.00 86.50 114 PHE A C 1
ATOM 945 O O . PHE A 1 114 ? 16.630 4.135 -9.278 1.00 86.50 114 PHE A O 1
ATOM 952 N N . ILE A 1 115 ? 15.344 5.747 -8.417 1.00 83.00 115 ILE A N 1
ATOM 953 C CA . ILE A 1 115 ? 14.990 6.328 -9.721 1.00 83.00 115 ILE A CA 1
ATOM 954 C C . ILE A 1 115 ? 16.231 6.844 -10.459 1.00 83.00 115 ILE A C 1
ATOM 956 O O . ILE A 1 115 ? 16.309 6.686 -11.676 1.00 83.00 115 ILE A O 1
ATOM 960 N N . MET A 1 116 ? 17.193 7.435 -9.748 1.00 79.81 116 MET A N 1
ATOM 961 C CA . MET A 1 116 ? 18.436 7.942 -10.339 1.00 79.81 116 MET A CA 1
ATOM 962 C C . MET A 1 116 ? 19.369 6.832 -10.834 1.00 79.81 116 MET A C 1
ATOM 964 O O . MET A 1 116 ? 20.031 6.997 -11.857 1.00 79.81 116 MET A O 1
ATOM 968 N N . GLU A 1 117 ? 19.429 5.703 -10.128 1.00 82.81 117 GLU A N 1
ATOM 969 C CA . GLU A 1 117 ? 20.317 4.584 -10.464 1.00 82.81 117 GLU A CA 1
ATOM 970 C C . GLU A 1 117 ? 19.713 3.626 -11.509 1.00 82.81 117 GLU A C 1
ATOM 972 O O . GLU A 1 117 ? 20.448 2.944 -12.231 1.00 82.81 117 GLU A O 1
ATOM 977 N N . ALA A 1 118 ? 18.383 3.608 -11.651 1.00 82.81 118 ALA A N 1
ATOM 978 C CA . ALA A 1 118 ? 17.656 2.746 -12.589 1.00 82.81 118 ALA A CA 1
ATOM 979 C C . ALA A 1 118 ? 18.125 2.819 -14.059 1.00 82.81 118 ALA A C 1
ATOM 981 O O . ALA A 1 118 ? 18.347 1.770 -14.674 1.00 82.81 118 ALA A O 1
ATOM 982 N N . PRO A 1 119 ? 18.330 4.008 -14.658 1.00 79.00 119 PRO A N 1
ATOM 983 C CA . PRO A 1 119 ? 18.757 4.139 -16.050 1.00 79.00 119 PRO A CA 1
ATOM 984 C C . PRO A 1 119 ? 20.144 3.543 -16.294 1.00 79.00 119 PRO A C 1
ATOM 986 O O . PRO A 1 119 ? 20.372 2.936 -17.343 1.00 79.00 119 PRO A O 1
ATOM 989 N N . ALA A 1 120 ? 21.040 3.646 -15.307 1.00 77.75 120 ALA A N 1
ATOM 990 C CA . ALA A 1 120 ? 22.395 3.111 -15.381 1.00 77.75 120 ALA A CA 1
ATOM 991 C C . ALA A 1 120 ? 22.436 1.571 -15.412 1.00 77.75 120 ALA A C 1
ATOM 993 O O . ALA A 1 120 ? 23.501 0.998 -15.618 1.00 77.75 120 ALA A O 1
ATOM 994 N N . GLY A 1 121 ? 21.297 0.893 -15.205 1.00 74.75 121 GLY A N 1
ATOM 995 C CA . GLY A 1 121 ? 21.213 -0.570 -15.205 1.00 74.75 121 GLY A CA 1
ATOM 996 C C . GLY A 1 121 ? 21.908 -1.218 -14.007 1.00 74.75 121 GLY A C 1
ATOM 997 O O . GLY A 1 121 ? 22.188 -2.411 -14.034 1.00 74.75 121 GLY A O 1
ATOM 998 N N . ARG A 1 122 ? 22.203 -0.432 -12.964 1.00 69.38 122 ARG A N 1
ATOM 999 C CA . ARG A 1 122 ? 22.915 -0.876 -11.757 1.00 69.38 122 ARG A CA 1
ATOM 1000 C C . ARG A 1 122 ? 21.993 -1.415 -10.665 1.00 69.38 122 ARG A C 1
ATOM 1002 O O . ARG A 1 122 ? 22.489 -1.789 -9.608 1.00 69.38 122 ARG A O 1
ATOM 1009 N N . ILE A 1 123 ? 20.685 -1.444 -10.904 1.00 74.94 123 ILE A N 1
ATOM 1010 C CA . ILE A 1 123 ? 19.688 -1.950 -9.960 1.00 74.94 123 ILE A CA 1
ATOM 1011 C C . ILE A 1 123 ? 18.740 -2.926 -10.652 1.00 74.94 123 ILE A C 1
ATOM 1013 O O . ILE A 1 123 ? 18.410 -2.774 -11.831 1.00 74.94 123 ILE A O 1
ATOM 1017 N N . THR A 1 124 ? 18.283 -3.915 -9.892 1.00 74.94 124 THR A N 1
ATOM 1018 C CA . THR A 1 124 ? 17.231 -4.836 -10.316 1.00 74.94 124 THR A CA 1
ATOM 1019 C C . THR A 1 124 ? 15.879 -4.133 -10.222 1.00 74.94 124 THR A C 1
ATOM 1021 O O . THR A 1 124 ? 15.523 -3.588 -9.182 1.00 74.94 124 THR A O 1
ATOM 1024 N N . LEU A 1 125 ? 15.123 -4.125 -11.323 1.00 80.06 125 LEU A N 1
ATOM 1025 C CA . LEU A 1 125 ? 13.825 -3.441 -11.400 1.00 80.06 125 LEU A CA 1
ATOM 1026 C C . LEU A 1 125 ? 12.662 -4.289 -10.878 1.00 80.06 125 LEU A C 1
ATOM 1028 O O . LEU A 1 125 ? 11.625 -3.748 -10.506 1.00 80.06 125 LEU A O 1
ATOM 1032 N N . SER A 1 126 ? 12.832 -5.609 -10.866 1.00 76.94 126 SER A N 1
ATOM 1033 C CA . SER A 1 126 ? 11.821 -6.567 -10.432 1.00 76.94 126 SER A CA 1
ATOM 1034 C C . SER A 1 126 ? 12.471 -7.873 -9.994 1.00 76.94 126 SER A C 1
ATOM 1036 O O . SER A 1 126 ? 13.361 -8.366 -10.688 1.00 76.94 126 SER A O 1
ATOM 1038 N N . ASP A 1 127 ? 11.961 -8.468 -8.923 1.00 74.56 127 ASP A N 1
ATOM 1039 C CA . ASP A 1 127 ? 12.365 -9.804 -8.481 1.00 74.56 127 ASP A CA 1
ATOM 1040 C C . ASP A 1 127 ? 11.538 -10.904 -9.156 1.00 74.56 127 ASP A C 1
ATOM 1042 O O . ASP A 1 127 ? 10.360 -10.708 -9.483 1.00 74.56 127 ASP A O 1
ATOM 1046 N N . GLU A 1 128 ? 12.122 -12.098 -9.283 1.00 72.38 128 GLU A N 1
ATOM 1047 C CA . GLU A 1 128 ? 11.371 -13.303 -9.633 1.00 72.38 128 GLU A CA 1
ATOM 1048 C C . GLU A 1 128 ? 10.329 -13.605 -8.549 1.00 72.38 128 GLU A C 1
ATOM 1050 O O . GLU A 1 128 ? 10.636 -13.813 -7.374 1.00 72.38 128 GLU A O 1
ATOM 1055 N N . LYS A 1 129 ? 9.051 -13.606 -8.937 1.00 68.94 129 LYS A N 1
ATOM 1056 C CA . LYS A 1 129 ? 7.948 -13.786 -7.990 1.00 68.94 129 LYS A CA 1
ATOM 1057 C C . LYS A 1 129 ? 7.631 -15.270 -7.814 1.00 68.94 129 LYS A C 1
ATOM 1059 O O . LYS A 1 129 ? 7.025 -15.887 -8.687 1.00 68.94 129 LYS A O 1
ATOM 1064 N N . LEU A 1 130 ? 7.925 -15.805 -6.632 1.00 72.88 130 LEU A N 1
ATOM 1065 C CA . LEU A 1 130 ? 7.501 -17.142 -6.214 1.00 72.88 130 LEU A CA 1
ATOM 1066 C C . LEU A 1 130 ? 6.123 -17.067 -5.535 1.00 72.88 130 LEU A C 1
ATOM 1068 O O . LEU A 1 130 ? 6.000 -16.642 -4.386 1.00 72.88 130 LEU A O 1
ATOM 1072 N N . LYS A 1 131 ? 5.057 -17.452 -6.249 1.00 70.69 131 LYS A N 1
ATOM 1073 C CA . LYS A 1 131 ? 3.695 -17.542 -5.687 1.00 70.69 131 LYS A CA 1
ATOM 1074 C C . LYS A 1 131 ? 3.402 -18.998 -5.317 1.00 70.69 131 LYS A C 1
ATOM 1076 O O . LYS A 1 131 ? 3.267 -19.835 -6.198 1.00 70.69 131 LYS A O 1
ATOM 1081 N N . LEU A 1 132 ? 3.292 -19.276 -4.017 1.00 72.44 132 LEU A N 1
ATOM 1082 C CA . LEU A 1 132 ? 3.076 -20.629 -3.473 1.00 72.44 132 LEU A CA 1
ATOM 1083 C C . LEU A 1 132 ? 1.598 -20.989 -3.255 1.00 72.44 132 LEU A C 1
ATOM 1085 O O . LEU A 1 132 ? 1.285 -22.074 -2.778 1.00 72.44 132 LEU A O 1
ATOM 1089 N N . TYR A 1 133 ? 0.681 -20.072 -3.559 1.00 69.19 133 TYR A N 1
ATOM 1090 C CA . TYR A 1 133 ? -0.746 -20.234 -3.303 1.00 69.19 133 TYR A CA 1
ATOM 1091 C C . TYR A 1 133 ? -1.555 -20.266 -4.597 1.00 69.19 133 TYR A C 1
ATOM 1093 O O . TYR A 1 133 ? -1.261 -19.561 -5.568 1.00 69.19 133 TYR A O 1
ATOM 1101 N N . ASN A 1 134 ? -2.635 -21.048 -4.573 1.00 66.38 134 ASN A N 1
ATOM 1102 C CA . ASN A 1 134 ? -3.605 -21.103 -5.656 1.00 66.38 134 ASN A CA 1
ATOM 1103 C C . ASN A 1 134 ? -4.285 -19.745 -5.792 1.00 66.38 134 ASN A C 1
ATOM 1105 O O . ASN A 1 134 ? -4.987 -19.315 -4.879 1.00 66.38 134 ASN A O 1
ATOM 1109 N N . LYS A 1 135 ? -4.114 -19.076 -6.936 1.00 60.50 135 LYS A N 1
ATOM 1110 C CA . LYS A 1 135 ? -4.909 -17.889 -7.264 1.00 60.50 135 LYS A CA 1
ATOM 1111 C C . LYS A 1 135 ? -6.350 -18.345 -7.508 1.00 60.50 135 LYS A C 1
ATOM 1113 O O . LYS A 1 135 ? -6.605 -18.990 -8.530 1.00 60.50 135 LYS A O 1
ATOM 1118 N N . PRO A 1 136 ? -7.314 -18.032 -6.628 1.00 57.97 136 PRO A N 1
ATOM 1119 C CA . PRO A 1 136 ? -8.703 -18.348 -6.907 1.00 57.97 136 PRO A CA 1
ATOM 1120 C C . PRO A 1 136 ? -9.102 -17.598 -8.179 1.00 57.97 136 PRO A C 1
ATOM 1122 O O . PRO A 1 136 ? -8.890 -16.389 -8.274 1.00 57.97 136 PRO A O 1
ATOM 1125 N N . HIS A 1 137 ? -9.716 -18.289 -9.143 1.00 57.81 137 HIS A N 1
ATOM 1126 C CA . HIS A 1 137 ? -10.137 -17.708 -10.431 1.00 57.81 137 HIS A CA 1
ATOM 1127 C C . HIS A 1 137 ? -11.058 -16.478 -10.289 1.00 57.81 137 HIS A C 1
ATOM 1129 O O . HIS A 1 137 ? -11.278 -15.752 -11.254 1.00 57.81 137 HIS A O 1
ATOM 1135 N N . ARG A 1 138 ? -11.593 -16.238 -9.084 1.00 55.62 138 ARG A N 1
ATOM 1136 C CA . ARG A 1 138 ? -12.586 -15.207 -8.767 1.00 55.62 138 ARG A CA 1
ATOM 1137 C C . ARG A 1 138 ? -12.018 -13.950 -8.101 1.00 55.62 138 ARG A C 1
ATOM 1139 O O . ARG A 1 138 ? -12.800 -13.063 -7.772 1.00 55.62 138 ARG A O 1
ATOM 1146 N N . ILE A 1 139 ? -10.708 -13.850 -7.854 1.00 61.44 139 ILE A N 1
ATOM 1147 C CA . ILE A 1 139 ? -10.160 -12.615 -7.275 1.00 61.44 139 ILE A CA 1
ATOM 1148 C C . ILE A 1 139 ? -10.172 -11.516 -8.343 1.00 61.44 139 ILE A C 1
ATOM 1150 O O . ILE A 1 139 ? -9.588 -11.666 -9.416 1.00 61.44 139 ILE A O 1
ATOM 1154 N N . GLY A 1 140 ? -10.884 -10.424 -8.047 1.00 62.25 140 GLY A N 1
ATOM 1155 C CA . GLY A 1 140 ? -11.078 -9.306 -8.964 1.00 62.25 140 GLY A CA 1
ATOM 1156 C C . GLY A 1 140 ? -9.745 -8.742 -9.440 1.00 62.25 140 GLY A C 1
ATOM 1157 O O . GLY A 1 140 ? -8.941 -8.280 -8.631 1.00 62.25 140 GLY A O 1
ATOM 1158 N N . ARG A 1 141 ? -9.527 -8.770 -10.755 1.00 73.38 141 ARG A N 1
ATOM 1159 C CA . ARG A 1 141 ? -8.326 -8.221 -11.389 1.00 73.38 141 ARG A CA 1
ATOM 1160 C C . ARG A 1 141 ? -8.282 -6.707 -11.206 1.00 73.38 141 ARG A C 1
ATOM 1162 O O . ARG A 1 141 ? -9.320 -6.043 -11.172 1.00 73.38 141 ARG A O 1
ATOM 1169 N N . ILE A 1 142 ? -7.076 -6.157 -11.120 1.00 84.44 142 ILE A N 1
ATOM 1170 C CA . ILE A 1 142 ? -6.884 -4.715 -11.282 1.00 84.44 142 ILE A CA 1
ATOM 1171 C C . ILE A 1 142 ? -7.352 -4.313 -12.692 1.00 84.44 142 ILE A C 1
ATOM 1173 O O . ILE A 1 142 ? -7.195 -5.079 -13.644 1.00 84.44 142 ILE A O 1
ATOM 1177 N N . GLY A 1 143 ? -7.983 -3.143 -12.820 1.00 84.31 143 GLY A N 1
ATOM 1178 C CA . GLY A 1 143 ? -8.442 -2.636 -14.117 1.00 84.31 143 GLY A CA 1
ATOM 1179 C C . GLY A 1 143 ? -7.282 -2.323 -15.069 1.00 84.31 143 GLY A C 1
ATOM 1180 O O . GLY A 1 143 ? -6.109 -2.471 -14.719 1.00 84.31 143 GLY A O 1
ATOM 1181 N N . ASN A 1 144 ? -7.597 -1.843 -16.274 1.00 88.31 144 ASN A N 1
ATOM 1182 C CA . ASN A 1 144 ? -6.557 -1.391 -17.194 1.00 88.31 144 ASN A CA 1
ATOM 1183 C C . ASN A 1 144 ? -5.865 -0.135 -16.636 1.00 88.31 144 ASN A C 1
ATOM 1185 O O . ASN A 1 144 ? -6.485 0.918 -16.503 1.00 88.31 144 ASN A O 1
ATOM 1189 N N . ILE A 1 145 ? -4.581 -0.261 -16.300 1.00 89.06 145 ILE A N 1
ATOM 1190 C CA . ILE A 1 145 ? -3.741 0.822 -15.787 1.00 89.06 145 ILE A CA 1
ATOM 1191 C C . ILE A 1 145 ? -2.541 0.960 -16.717 1.00 89.06 145 ILE A C 1
ATOM 1193 O O . ILE A 1 145 ? -1.779 0.012 -16.914 1.00 89.06 145 ILE A O 1
ATOM 1197 N N . ASN A 1 146 ? -2.373 2.151 -17.280 1.00 89.50 146 ASN A N 1
ATOM 1198 C CA . ASN A 1 146 ? -1.393 2.448 -18.325 1.00 89.50 146 ASN A CA 1
ATOM 1199 C C . ASN A 1 146 ? -0.350 3.499 -17.908 1.00 89.50 146 ASN A C 1
ATOM 1201 O O . ASN A 1 146 ? 0.499 3.867 -18.715 1.00 89.50 146 ASN A O 1
ATOM 1205 N N . SER A 1 147 ? -0.392 3.984 -16.664 1.00 85.62 147 SER A N 1
ATOM 1206 C CA . SER A 1 147 ? 0.555 4.975 -16.148 1.00 85.62 147 SER A CA 1
ATOM 1207 C C . SER A 1 147 ? 1.012 4.641 -14.730 1.00 85.62 147 SER A C 1
ATOM 1209 O O . SER A 1 147 ? 0.239 4.123 -13.920 1.00 85.62 147 SER A O 1
ATOM 1211 N N . VAL A 1 148 ? 2.281 4.944 -14.431 1.00 83.31 148 VAL A N 1
ATOM 1212 C CA . VAL A 1 148 ? 2.869 4.743 -13.095 1.00 83.31 148 VAL A CA 1
ATOM 1213 C C . VAL A 1 148 ? 2.046 5.493 -12.044 1.00 83.31 148 VAL A C 1
ATOM 1215 O O . VAL A 1 148 ? 1.657 4.913 -11.038 1.00 83.31 148 VAL A O 1
ATOM 1218 N N . SER A 1 149 ? 1.678 6.749 -12.312 1.00 81.25 149 SER A N 1
ATOM 1219 C CA . SER A 1 149 ? 0.833 7.550 -11.416 1.00 81.25 149 SER A CA 1
ATOM 1220 C C . SER A 1 149 ? -0.552 6.935 -11.190 1.00 81.25 149 SER A C 1
ATOM 1222 O O . SER A 1 149 ? -1.041 6.928 -10.060 1.00 81.25 149 SER A O 1
ATOM 1224 N N . GLY A 1 150 ? -1.171 6.364 -12.229 1.00 84.50 150 GLY A N 1
ATOM 1225 C CA . GLY A 1 150 ? -2.428 5.626 -12.105 1.00 84.50 150 GLY A CA 1
ATOM 1226 C C . GLY A 1 150 ? -2.301 4.405 -11.190 1.00 84.50 150 GLY A C 1
ATOM 1227 O O . GLY A 1 150 ? -3.159 4.188 -10.332 1.00 84.50 150 GLY A O 1
ATOM 1228 N N . ALA A 1 151 ? -1.206 3.650 -11.314 1.00 88.31 151 ALA A N 1
ATOM 1229 C CA . ALA A 1 151 ? -0.925 2.500 -10.455 1.00 88.31 151 ALA A CA 1
ATOM 1230 C C . ALA A 1 151 ? -0.698 2.918 -8.989 1.00 88.31 151 ALA A C 1
ATOM 1232 O O . ALA A 1 151 ? -1.283 2.315 -8.092 1.00 88.31 151 ALA A O 1
ATOM 1233 N N . ILE A 1 152 ? 0.045 4.004 -8.741 1.00 85.69 152 ILE A N 1
ATOM 1234 C CA . ILE A 1 152 ? 0.252 4.582 -7.3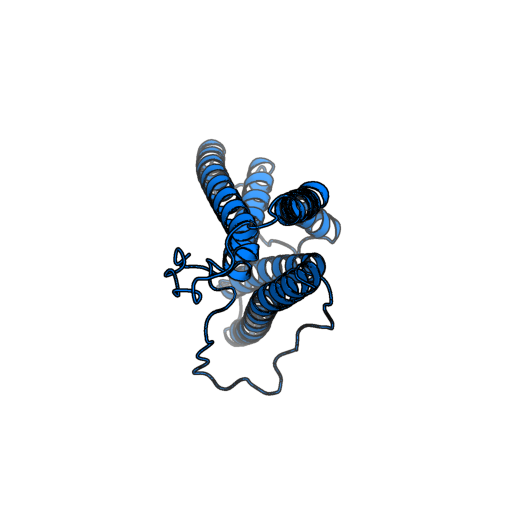97 1.00 85.69 152 ILE A CA 1
ATOM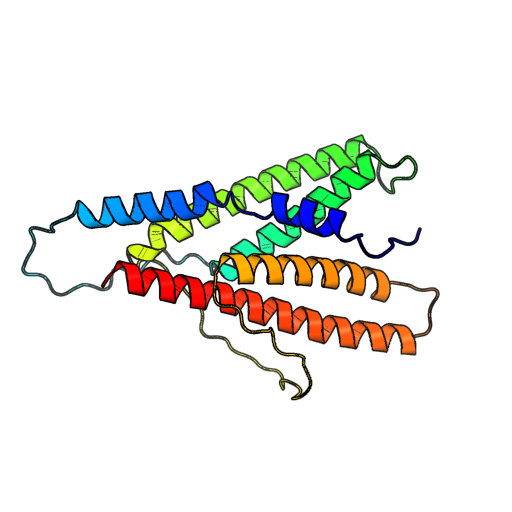 1235 C C . ILE A 1 152 ? -1.080 5.010 -6.760 1.00 85.69 152 ILE A C 1
ATOM 1237 O O . ILE A 1 152 ? -1.338 4.739 -5.581 1.00 85.69 152 ILE A O 1
ATOM 1241 N N . GLY A 1 153 ? -1.951 5.668 -7.530 1.00 82.56 153 GLY A N 1
ATOM 1242 C CA . GLY A 1 153 ? -3.273 6.078 -7.055 1.00 82.56 153 GLY A CA 1
ATOM 1243 C C . GLY A 1 153 ? -4.152 4.879 -6.694 1.00 82.56 153 GLY A C 1
ATOM 1244 O O . GLY A 1 153 ? -4.766 4.851 -5.623 1.00 82.56 153 GLY A O 1
ATOM 1245 N N . GLY A 1 154 ? -4.153 3.848 -7.545 1.00 88.06 154 GLY A N 1
ATOM 1246 C CA . GLY A 1 154 ? -4.817 2.575 -7.268 1.00 88.06 154 GLY A CA 1
ATOM 1247 C C . GLY A 1 154 ? -4.281 1.905 -6.002 1.00 88.06 154 GLY A C 1
ATOM 1248 O O . GLY A 1 154 ? -5.067 1.487 -5.150 1.00 88.06 154 GLY A O 1
ATOM 1249 N N . LEU A 1 155 ? -2.955 1.854 -5.848 1.00 90.56 155 LEU A N 1
ATOM 1250 C CA . LEU A 1 155 ? -2.273 1.247 -4.703 1.00 90.56 155 LEU A CA 1
ATOM 1251 C C . LEU A 1 155 ? -2.658 1.942 -3.399 1.00 90.56 155 L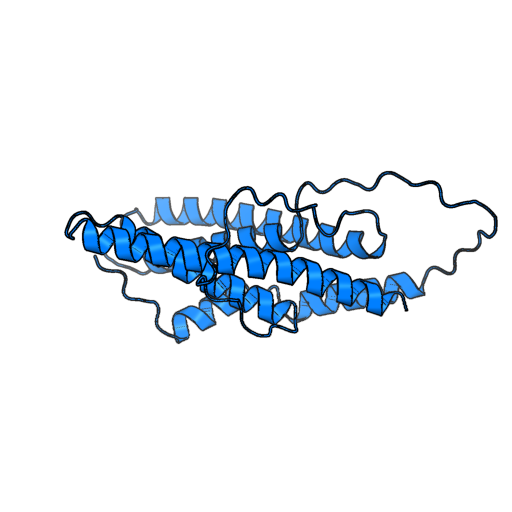EU A C 1
ATOM 1253 O O . LEU A 1 155 ? -3.016 1.293 -2.420 1.00 90.56 155 LEU A O 1
ATOM 1257 N N . THR A 1 156 ? -2.670 3.273 -3.406 1.00 87.38 156 THR A N 1
ATOM 1258 C CA . THR A 1 156 ? -3.070 4.076 -2.246 1.00 87.38 156 THR A CA 1
ATOM 1259 C C . THR A 1 156 ? -4.519 3.807 -1.853 1.00 87.38 156 THR A C 1
ATOM 1261 O O . THR A 1 156 ? -4.814 3.623 -0.672 1.00 87.38 156 THR A O 1
ATOM 1264 N N . LYS A 1 157 ? -5.425 3.726 -2.837 1.00 88.00 157 LYS A N 1
ATOM 1265 C CA . LYS A 1 157 ? -6.833 3.389 -2.596 1.00 88.00 157 LYS A CA 1
ATOM 1266 C C . LYS A 1 157 ? -6.974 2.003 -1.965 1.00 88.00 157 LYS A C 1
ATOM 1268 O O . LYS A 1 157 ? -7.742 1.853 -1.020 1.00 88.00 157 LYS A O 1
ATOM 1273 N N . LYS A 1 158 ? -6.224 1.011 -2.454 1.00 92.88 158 LYS A N 1
ATOM 1274 C CA . LYS A 1 158 ? -6.270 -0.356 -1.917 1.00 92.88 158 LYS A CA 1
ATOM 1275 C C . LYS A 1 158 ? -5.652 -0.472 -0.531 1.00 92.88 158 LYS A C 1
ATOM 1277 O O . LYS A 1 158 ? -6.230 -1.141 0.315 1.00 92.88 158 LYS A O 1
ATOM 1282 N N . ASN A 1 159 ? -4.565 0.242 -0.254 1.00 93.06 159 ASN A N 1
ATOM 1283 C CA . ASN A 1 159 ? -4.002 0.333 1.094 1.00 93.06 159 ASN A CA 1
ATOM 1284 C C . ASN A 1 159 ? -4.979 0.974 2.092 1.00 93.06 159 ASN A C 1
ATOM 1286 O O . ASN A 1 159 ? -5.088 0.518 3.228 1.00 93.06 159 ASN A O 1
ATOM 1290 N N . LEU A 1 160 ? -5.719 2.004 1.673 1.00 89.75 160 LEU A N 1
ATOM 1291 C CA . LEU A 1 160 ? -6.754 2.615 2.508 1.00 89.75 160 LEU A CA 1
ATOM 1292 C C . LEU A 1 160 ? -7.929 1.658 2.749 1.00 89.75 160 LEU A C 1
ATOM 1294 O O . LEU A 1 160 ? -8.410 1.537 3.871 1.00 89.75 160 LEU A O 1
ATOM 1298 N N . GLU A 1 161 ? -8.381 0.962 1.708 1.00 91.88 161 GLU A N 1
ATOM 1299 C CA . GLU A 1 161 ? -9.431 -0.053 1.819 1.00 91.88 161 GLU A CA 1
ATOM 1300 C C . GLU A 1 161 ? -9.024 -1.185 2.770 1.00 91.88 161 GLU A C 1
ATOM 1302 O O . GLU A 1 161 ? -9.790 -1.519 3.670 1.00 91.88 161 GLU A O 1
ATOM 1307 N N . LEU A 1 162 ? -7.802 -1.712 2.635 1.00 93.69 162 LEU A N 1
ATOM 1308 C CA . LEU A 1 162 ? -7.241 -2.722 3.535 1.00 93.69 162 LEU A CA 1
ATOM 1309 C C . LEU A 1 162 ? -7.215 -2.245 4.984 1.00 93.69 162 LEU A C 1
ATOM 1311 O O . LEU A 1 162 ? -7.665 -2.976 5.859 1.00 93.69 162 LEU A O 1
ATOM 1315 N N . TRP A 1 163 ? -6.769 -1.010 5.235 1.00 91.88 163 TRP A N 1
ATOM 1316 C CA . TRP A 1 163 ? -6.767 -0.432 6.581 1.00 91.88 163 TRP A CA 1
ATOM 1317 C C . TRP A 1 163 ? -8.147 -0.525 7.244 1.00 91.88 163 TRP A C 1
ATOM 1319 O O . TRP A 1 163 ? -8.260 -0.927 8.401 1.00 91.88 163 TRP A O 1
ATOM 1329 N N . HIS A 1 164 ? -9.203 -0.170 6.509 1.00 90.94 164 HIS A N 1
ATOM 1330 C CA . HIS A 1 164 ? -10.574 -0.216 7.013 1.00 90.94 164 HIS A CA 1
ATOM 1331 C C . HIS A 1 164 ? -11.122 -1.631 7.145 1.00 90.94 164 HIS A C 1
ATOM 1333 O O . HIS A 1 164 ? -11.796 -1.927 8.126 1.00 90.94 164 HIS A O 1
ATOM 1339 N N . LEU A 1 165 ? -10.832 -2.507 6.184 1.00 94.38 165 LEU A N 1
ATOM 1340 C CA . LEU A 1 165 ? -11.251 -3.902 6.259 1.00 94.38 165 LEU A CA 1
ATOM 1341 C C . LEU A 1 165 ? -10.605 -4.615 7.449 1.00 94.38 165 LEU A C 1
ATOM 1343 O O . LEU A 1 165 ? -11.270 -5.401 8.114 1.00 94.38 165 LEU A O 1
ATOM 1347 N N . GLU A 1 166 ? -9.338 -4.331 7.754 1.00 94.56 166 GLU A N 1
ATOM 1348 C CA . GLU A 1 166 ? -8.693 -4.890 8.939 1.00 94.56 166 GLU A CA 1
ATOM 1349 C C . GLU A 1 166 ? -9.268 -4.334 10.248 1.00 94.56 166 GLU A C 1
ATOM 1351 O O . GLU A 1 166 ? -9.326 -5.061 11.236 1.00 94.56 166 GLU A O 1
ATOM 1356 N N . ASP A 1 167 ? -9.657 -3.055 10.294 1.00 92.81 167 ASP A N 1
ATOM 1357 C CA . ASP A 1 167 ? -10.352 -2.480 11.457 1.00 92.81 167 ASP A CA 1
ATOM 1358 C C . ASP A 1 167 ? -11.705 -3.176 11.672 1.00 92.81 167 ASP A C 1
ATOM 1360 O O . ASP A 1 167 ? -12.005 -3.632 12.772 1.00 92.81 167 ASP A O 1
ATOM 1364 N N . GLU A 1 168 ? -12.463 -3.374 10.592 1.00 93.56 168 GLU A N 1
ATOM 1365 C CA . GLU A 1 168 ? -13.742 -4.087 10.618 1.00 93.56 168 GLU A CA 1
ATOM 1366 C C . GLU A 1 168 ? -13.578 -5.560 11.031 1.00 93.56 168 GLU A C 1
ATOM 1368 O O . GLU A 1 168 ? -14.385 -6.088 11.792 1.00 93.56 168 GLU A O 1
ATOM 1373 N N . ALA A 1 169 ? -12.509 -6.227 10.584 1.00 94.75 169 ALA A N 1
ATOM 1374 C CA . ALA A 1 169 ? -12.208 -7.613 10.944 1.00 94.75 169 ALA A CA 1
ATOM 1375 C C . ALA A 1 169 ? -11.762 -7.797 12.407 1.00 94.75 169 ALA A C 1
ATOM 1377 O O . ALA A 1 169 ? -11.701 -8.933 12.877 1.00 94.75 169 ALA A O 1
ATOM 1378 N N . ARG A 1 170 ? -11.423 -6.707 13.111 1.00 95.00 170 ARG A N 1
ATOM 1379 C CA . ARG A 1 170 ? -11.036 -6.694 14.532 1.00 95.00 170 ARG A CA 1
ATOM 1380 C C . ARG A 1 170 ? -12.214 -6.420 15.475 1.00 95.00 170 ARG A C 1
ATOM 1382 O O . ARG A 1 170 ? -12.005 -6.319 16.680 1.00 95.00 170 ARG A O 1
ATOM 1389 N N . ARG A 1 171 ? -13.434 -6.281 14.948 1.00 94.38 171 ARG A N 1
ATOM 1390 C CA . ARG A 1 171 ? -14.644 -6.103 15.756 1.00 94.38 171 ARG A CA 1
ATOM 1391 C C . ARG A 1 171 ? -14.989 -7.371 16.534 1.00 94.38 171 ARG A C 1
ATOM 1393 O O . ARG A 1 171 ? -14.974 -8.466 15.983 1.00 94.38 171 ARG A O 1
ATOM 1400 N N . GLU A 1 172 ? -15.356 -7.188 17.797 1.00 94.62 172 GLU A N 1
ATOM 1401 C CA . GLU A 1 172 ? -15.777 -8.263 18.710 1.00 94.62 172 GLU A CA 1
ATOM 1402 C C . GLU A 1 172 ? -17.306 -8.316 18.885 1.00 94.62 172 GLU A C 1
ATOM 1404 O O . GLU A 1 172 ? -17.846 -9.282 19.410 1.00 94.62 172 GLU A O 1
ATOM 1409 N N . ASP A 1 173 ? -18.021 -7.295 18.408 1.00 96.19 173 ASP A N 1
ATOM 1410 C CA . ASP A 1 173 ? -19.468 -7.110 18.559 1.00 96.19 173 ASP A CA 1
ATOM 1411 C C . ASP A 1 173 ? -20.293 -7.681 17.387 1.00 96.19 173 ASP A C 1
ATOM 1413 O O . ASP A 1 173 ? -21.467 -7.351 17.222 1.00 96.19 173 ASP A O 1
ATOM 1417 N N . VAL A 1 174 ? -19.686 -8.517 16.539 1.00 95.69 174 VAL A N 1
ATOM 1418 C CA . VAL A 1 174 ? -20.286 -9.063 15.310 1.00 95.69 174 VAL A CA 1
ATOM 1419 C C . VAL A 1 174 ? -20.053 -10.568 15.186 1.00 95.69 174 VAL A C 1
ATOM 1421 O O . VAL A 1 174 ? -19.145 -11.132 15.790 1.00 95.69 174 VAL A O 1
ATOM 1424 N N . SER A 1 175 ? -20.868 -11.241 14.369 1.00 97.31 175 SER A N 1
ATOM 1425 C CA . SER A 1 175 ? -20.764 -12.695 14.190 1.00 97.31 175 SER A CA 1
ATOM 1426 C C . SER A 1 175 ? -19.472 -13.127 13.482 1.00 97.31 175 SER A C 1
ATOM 1428 O O . SER A 1 175 ? -18.950 -12.436 12.603 1.00 97.31 175 SER A O 1
ATOM 1430 N N . LEU A 1 176 ? -19.009 -14.347 13.772 1.00 97.00 176 LEU A N 1
ATOM 1431 C CA . LEU A 1 176 ? -17.863 -14.953 13.081 1.00 97.00 176 LEU A CA 1
ATOM 1432 C C . LEU A 1 176 ? -18.090 -15.100 11.569 1.00 97.00 176 LEU A C 1
ATOM 1434 O O . LEU A 1 176 ? -17.152 -14.944 10.790 1.00 97.00 176 LEU A O 1
ATOM 1438 N N . SER A 1 177 ? -19.332 -15.357 11.142 1.00 97.00 177 SER A N 1
ATOM 1439 C CA . SER A 1 177 ? -19.696 -15.415 9.719 1.00 97.00 177 SER A CA 1
ATOM 1440 C C . SER A 1 177 ? -19.476 -14.063 9.030 1.00 97.00 177 SER A C 1
ATOM 1442 O O . SER A 1 177 ? -18.877 -13.993 7.952 1.00 97.00 177 SER A O 1
ATOM 1444 N N . TYR A 1 178 ? -19.867 -12.969 9.694 1.00 96.31 178 TYR A N 1
ATOM 1445 C CA . TYR A 1 178 ? -19.601 -11.619 9.210 1.00 96.31 178 TYR A CA 1
ATOM 1446 C C . TYR A 1 178 ? -18.094 -11.346 9.111 1.00 96.31 178 TYR A C 1
ATOM 1448 O O . TYR A 1 178 ? -17.627 -10.954 8.040 1.00 96.31 178 TYR A O 1
ATOM 1456 N N . ILE A 1 179 ? -17.312 -11.654 10.154 1.00 96.75 179 ILE A N 1
ATOM 1457 C CA . ILE A 1 179 ? -15.842 -11.536 10.122 1.00 96.75 179 ILE A CA 1
ATOM 1458 C C . ILE A 1 179 ? -15.238 -12.364 8.978 1.00 96.75 179 ILE A C 1
ATOM 1460 O O . ILE A 1 179 ? -14.371 -11.879 8.250 1.00 96.75 179 ILE A O 1
ATOM 1464 N N . GLY A 1 180 ? -15.729 -13.586 8.753 1.00 96.12 180 GLY A N 1
ATOM 1465 C CA . GLY A 1 180 ? -15.328 -14.431 7.628 1.00 96.12 180 GLY A CA 1
ATOM 1466 C C . GLY A 1 180 ? -15.581 -13.770 6.269 1.00 96.12 180 GLY A C 1
ATOM 1467 O O . GLY A 1 180 ? -14.736 -13.846 5.375 1.00 96.12 180 GLY A O 1
ATOM 1468 N N . SER A 1 181 ? -16.701 -13.058 6.113 1.00 95.62 181 SER A N 1
ATOM 1469 C CA . SER A 1 181 ? -16.991 -12.285 4.899 1.00 95.62 181 SER A CA 1
ATOM 1470 C C . SER A 1 181 ? -16.019 -11.114 4.693 1.00 95.62 181 SER A C 1
ATOM 1472 O O . SER A 1 181 ? -15.625 -10.840 3.559 1.00 95.62 181 SER A O 1
ATOM 1474 N N . ILE A 1 182 ? -15.577 -10.461 5.774 1.00 96.56 182 ILE A N 1
ATOM 1475 C CA . ILE A 1 182 ? -14.587 -9.377 5.723 1.00 96.56 182 ILE A CA 1
ATOM 1476 C C . ILE A 1 182 ? -13.201 -9.920 5.378 1.00 96.56 182 ILE A C 1
ATOM 1478 O O . ILE A 1 182 ? -12.533 -9.348 4.519 1.00 96.56 182 ILE A O 1
ATOM 1482 N N . LYS A 1 183 ? -12.790 -11.060 5.946 1.00 95.00 183 LYS A N 1
ATOM 1483 C CA . LYS A 1 183 ? -11.513 -11.709 5.597 1.00 95.00 183 LYS A CA 1
ATOM 1484 C C . LYS A 1 183 ? -11.421 -12.040 4.105 1.00 95.00 183 LYS A C 1
ATOM 1486 O O . LYS A 1 183 ? -10.422 -11.709 3.481 1.00 95.00 183 LYS A O 1
ATOM 1491 N N . LYS A 1 184 ? -12.505 -12.528 3.490 1.00 92.69 184 LYS A N 1
ATOM 1492 C CA . LYS A 1 184 ? -12.557 -12.721 2.027 1.00 92.69 184 LYS A CA 1
ATOM 1493 C C . LYS A 1 184 ? -12.341 -11.416 1.246 1.00 92.69 184 LYS A C 1
ATOM 1495 O O . LYS A 1 184 ? -11.708 -11.429 0.193 1.00 92.69 184 LYS A O 1
ATOM 1500 N N . LYS A 1 185 ? -12.854 -10.281 1.739 1.00 93.12 185 LYS A N 1
ATOM 1501 C CA . LYS A 1 185 ? -12.606 -8.961 1.128 1.00 93.12 185 LYS A CA 1
ATOM 1502 C C . LYS A 1 185 ? -11.152 -8.518 1.312 1.00 93.12 185 LYS A C 1
ATOM 1504 O O . LYS A 1 185 ? -10.583 -7.966 0.374 1.00 93.12 185 LYS A O 1
ATOM 1509 N N . ILE A 1 186 ? -10.552 -8.783 2.477 1.00 93.81 186 ILE A N 1
ATOM 1510 C CA . ILE A 1 186 ? -9.127 -8.526 2.745 1.00 93.81 186 ILE A CA 1
ATOM 1511 C C . ILE A 1 186 ? -8.262 -9.291 1.744 1.00 93.81 186 ILE A C 1
ATOM 1513 O O . ILE A 1 186 ? -7.392 -8.686 1.124 1.00 93.81 186 ILE A O 1
ATOM 1517 N N . ASP A 1 187 ? -8.542 -10.576 1.522 1.00 91.88 187 ASP A N 1
ATOM 1518 C CA . ASP A 1 187 ? -7.782 -11.403 0.579 1.00 91.88 187 ASP A CA 1
ATOM 1519 C C . ASP A 1 187 ? -7.795 -10.800 -0.834 1.00 91.88 187 ASP A C 1
ATOM 1521 O O . ASP A 1 187 ? -6.751 -10.653 -1.474 1.00 91.88 187 ASP A O 1
ATOM 1525 N N . VAL A 1 188 ? -8.973 -10.367 -1.302 1.00 90.44 188 VAL A N 1
ATOM 1526 C CA . VAL A 1 188 ? -9.126 -9.709 -2.608 1.00 90.44 188 VAL A CA 1
ATOM 1527 C C . VAL A 1 188 ? -8.370 -8.380 -2.657 1.00 90.44 188 VAL A C 1
ATOM 1529 O O . VAL A 1 188 ? -7.626 -8.132 -3.607 1.00 90.44 188 VAL A O 1
ATOM 1532 N N . ALA A 1 189 ? -8.534 -7.523 -1.649 1.00 92.00 189 ALA A N 1
ATOM 1533 C CA . ALA A 1 189 ? -7.888 -6.215 -1.616 1.00 92.00 189 ALA A CA 1
ATOM 1534 C C . ALA A 1 189 ? -6.356 -6.330 -1.520 1.00 92.00 189 ALA A C 1
ATOM 1536 O O . ALA A 1 189 ? -5.642 -5.552 -2.155 1.00 92.00 189 ALA A O 1
ATOM 1537 N N . ASN A 1 190 ? -5.844 -7.329 -0.796 1.00 93.00 190 ASN A N 1
ATOM 1538 C CA . ASN A 1 190 ? -4.412 -7.587 -0.666 1.00 93.00 190 ASN A CA 1
ATOM 1539 C C . ASN A 1 190 ? -3.813 -8.144 -1.961 1.00 93.00 190 ASN A C 1
ATOM 1541 O O . ASN A 1 190 ? -2.728 -7.725 -2.363 1.00 93.00 190 ASN A O 1
ATOM 1545 N N . GLN A 1 191 ? -4.532 -9.016 -2.672 1.00 90.56 191 GLN A N 1
ATOM 1546 C CA . GLN A 1 191 ? -4.100 -9.444 -4.002 1.00 90.56 191 GLN A CA 1
ATOM 1547 C C . GLN A 1 191 ? -4.043 -8.260 -4.974 1.00 90.56 191 GLN A C 1
ATOM 1549 O O . GLN A 1 191 ? -3.053 -8.099 -5.678 1.00 90.56 191 GLN A O 1
ATOM 1554 N N . GLN A 1 192 ? -5.061 -7.395 -4.970 1.00 92.44 192 GLN A N 1
ATOM 1555 C CA . GLN A 1 192 ? -5.087 -6.201 -5.818 1.00 92.44 192 GLN A CA 1
ATOM 1556 C C . GLN A 1 192 ? -3.958 -5.223 -5.478 1.00 92.44 192 GLN A C 1
ATOM 1558 O O . GLN A 1 192 ? -3.351 -4.662 -6.385 1.00 92.44 192 GLN A O 1
ATOM 1563 N N . ARG A 1 193 ? -3.643 -5.037 -4.189 1.00 94.31 193 ARG A N 1
ATOM 1564 C CA . ARG A 1 193 ? -2.473 -4.273 -3.732 1.00 94.31 193 ARG A CA 1
ATOM 1565 C C . ARG A 1 193 ? -1.181 -4.841 -4.325 1.00 94.31 193 ARG A C 1
ATOM 1567 O O . ARG A 1 193 ? -0.414 -4.081 -4.903 1.00 94.31 193 ARG A O 1
ATOM 1574 N N . ASN A 1 194 ? -0.969 -6.154 -4.235 1.00 92.56 194 ASN A N 1
ATOM 1575 C CA . ASN A 1 194 ? 0.220 -6.804 -4.795 1.00 92.56 194 ASN A CA 1
ATOM 1576 C C . ASN A 1 194 ? 0.289 -6.657 -6.322 1.00 92.56 194 ASN A C 1
ATOM 1578 O O . ASN A 1 194 ? 1.340 -6.324 -6.857 1.00 92.56 194 ASN A O 1
ATOM 1582 N N . ASP A 1 195 ? -0.836 -6.824 -7.019 1.00 91.94 195 ASP A N 1
ATOM 1583 C CA . ASP A 1 195 ? -0.892 -6.640 -8.471 1.00 91.94 195 ASP A CA 1
ATOM 1584 C C . ASP A 1 195 ? -0.570 -5.185 -8.872 1.00 91.94 195 ASP A C 1
ATOM 1586 O O . ASP A 1 195 ? 0.036 -4.950 -9.914 1.00 91.94 195 ASP A O 1
ATOM 1590 N N . LEU A 1 196 ? -0.946 -4.196 -8.051 1.00 93.12 196 LEU A N 1
ATOM 1591 C CA . LEU A 1 196 ? -0.613 -2.782 -8.267 1.00 93.12 196 LEU A CA 1
ATOM 1592 C C . LEU A 1 196 ? 0.864 -2.478 -8.003 1.00 93.12 196 LEU A C 1
ATOM 1594 O O . LEU A 1 196 ? 1.444 -1.693 -8.750 1.00 93.12 196 LEU A O 1
ATOM 1598 N N . ILE A 1 197 ? 1.462 -3.097 -6.982 1.00 93.19 197 ILE A N 1
ATOM 1599 C CA . ILE A 1 197 ? 2.908 -3.037 -6.718 1.00 93.19 197 ILE A CA 1
ATOM 1600 C C . ILE A 1 197 ? 3.666 -3.549 -7.945 1.00 93.19 197 ILE A C 1
ATOM 1602 O O . ILE A 1 197 ? 4.456 -2.807 -8.524 1.00 93.19 197 ILE A O 1
ATOM 1606 N N . ASP A 1 198 ? 3.325 -4.752 -8.415 1.00 91.19 198 ASP A N 1
ATOM 1607 C CA . ASP A 1 198 ? 3.940 -5.356 -9.601 1.00 91.19 198 ASP A CA 1
ATOM 1608 C C . ASP A 1 198 ? 3.721 -4.474 -10.851 1.00 91.19 198 ASP A C 1
ATOM 1610 O O . ASP A 1 198 ? 4.601 -4.314 -11.699 1.00 91.19 198 ASP A O 1
ATOM 1614 N N . LYS A 1 199 ? 2.543 -3.846 -10.975 1.00 91.25 199 LYS A N 1
ATOM 1615 C CA . LYS A 1 199 ? 2.227 -2.964 -12.104 1.00 91.25 199 LYS A CA 1
ATOM 1616 C C . LYS A 1 199 ? 3.068 -1.685 -12.115 1.00 91.25 199 LYS A C 1
ATOM 1618 O O . LYS A 1 199 ? 3.371 -1.197 -13.205 1.00 91.25 199 LYS A O 1
ATOM 1623 N N . ILE A 1 200 ? 3.435 -1.143 -10.951 1.00 89.94 200 ILE A N 1
ATOM 1624 C CA . ILE A 1 200 ? 4.341 0.011 -10.848 1.00 89.94 200 ILE A CA 1
ATOM 1625 C C . ILE A 1 200 ? 5.704 -0.351 -11.437 1.00 89.94 200 ILE A C 1
ATOM 1627 O O . ILE A 1 200 ? 6.189 0.388 -12.293 1.00 89.94 200 ILE A O 1
ATOM 1631 N N . ASP A 1 201 ? 6.264 -1.498 -11.050 1.00 91.81 201 ASP A N 1
ATOM 1632 C CA . ASP A 1 201 ? 7.573 -1.960 -11.527 1.00 91.81 201 ASP A CA 1
ATOM 1633 C C . ASP A 1 201 ? 7.572 -2.165 -13.050 1.00 91.81 201 ASP A C 1
ATOM 1635 O O . ASP A 1 201 ? 8.430 -1.632 -13.756 1.00 91.81 201 ASP A O 1
ATOM 1639 N N . VAL A 1 202 ? 6.544 -2.838 -13.585 1.00 91.12 202 VAL A N 1
ATOM 1640 C CA . VAL A 1 202 ? 6.391 -3.069 -15.035 1.00 91.12 202 VAL A CA 1
ATOM 1641 C C . VAL 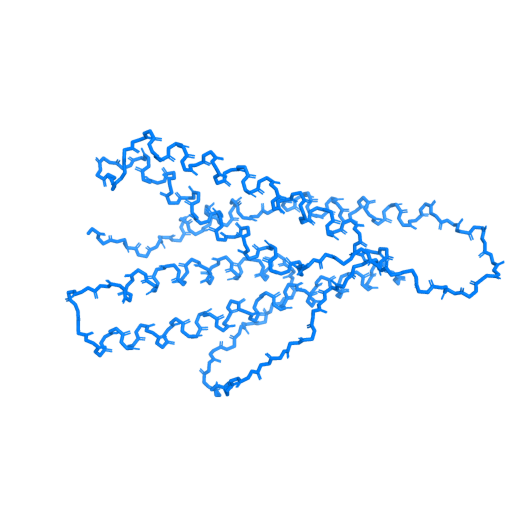A 1 202 ? 6.296 -1.758 -15.816 1.00 91.12 202 VAL A C 1
ATOM 1643 O O . VAL A 1 202 ? 6.957 -1.591 -16.841 1.00 91.12 202 VAL A O 1
ATOM 1646 N N . LEU A 1 203 ? 5.455 -0.819 -15.372 1.00 88.50 203 LEU A N 1
ATOM 1647 C CA . LEU A 1 203 ? 5.270 0.455 -16.073 1.00 88.50 203 LEU A CA 1
ATOM 1648 C C . LEU A 1 203 ? 6.520 1.340 -15.987 1.00 88.50 203 LEU A C 1
ATOM 1650 O O . LEU A 1 203 ? 6.800 2.096 -16.919 1.00 88.50 203 LEU A O 1
ATOM 1654 N N . PHE A 1 204 ? 7.269 1.249 -14.889 1.00 86.19 204 PHE A N 1
ATOM 1655 C CA . PHE A 1 204 ? 8.534 1.950 -14.716 1.00 86.19 204 PHE A CA 1
ATOM 1656 C C . PHE A 1 204 ? 9.616 1.402 -15.656 1.00 86.19 204 PHE A C 1
ATOM 1658 O O . PHE A 1 204 ? 10.214 2.181 -16.398 1.00 86.19 204 PHE A O 1
ATOM 1665 N N . ASP A 1 205 ? 9.794 0.080 -15.721 1.00 88.25 205 ASP A N 1
ATOM 1666 C CA . ASP A 1 205 ? 10.720 -0.577 -16.656 1.00 88.25 205 ASP A CA 1
ATOM 1667 C C . ASP A 1 205 ? 10.394 -0.245 -18.124 1.00 88.25 205 ASP A C 1
ATOM 1669 O O . ASP A 1 205 ? 11.267 0.158 -18.895 1.00 88.25 205 ASP A O 1
ATOM 1673 N N . GLN A 1 206 ? 9.113 -0.299 -18.507 1.00 88.38 206 GLN A N 1
ATOM 1674 C CA . GLN A 1 206 ? 8.670 0.108 -19.846 1.00 88.38 206 GLN A CA 1
ATOM 1675 C C . GLN A 1 206 ? 9.033 1.563 -20.169 1.00 88.38 206 GLN A C 1
ATOM 1677 O O . GLN A 1 206 ? 9.417 1.866 -21.301 1.00 88.38 206 GLN A O 1
ATOM 1682 N N . LYS A 1 207 ? 8.916 2.471 -19.192 1.00 83.94 207 LYS A N 1
ATOM 1683 C CA . LYS A 1 207 ? 9.287 3.879 -19.367 1.00 83.94 207 LYS A CA 1
ATOM 1684 C C . LYS A 1 207 ? 10.799 4.041 -19.532 1.00 83.94 207 LYS A C 1
ATOM 1686 O O . LYS A 1 207 ? 11.215 4.795 -20.402 1.00 83.94 207 LYS A O 1
ATOM 1691 N N . LEU A 1 208 ? 11.608 3.312 -18.762 1.00 82.69 208 LEU A N 1
ATOM 1692 C CA . LEU A 1 208 ? 13.069 3.334 -18.891 1.00 82.69 208 LEU A CA 1
ATOM 1693 C C . LEU A 1 208 ? 13.541 2.812 -20.249 1.00 82.69 208 LEU A C 1
ATOM 1695 O O . LEU A 1 208 ? 14.398 3.431 -20.871 1.00 82.69 208 LEU A O 1
ATOM 1699 N N . LYS A 1 209 ? 12.960 1.712 -20.738 1.00 84.81 209 LYS A N 1
ATOM 1700 C CA . LYS A 1 209 ? 13.286 1.150 -22.059 1.00 84.81 209 LYS A CA 1
ATOM 1701 C C . LYS A 1 209 ? 13.003 2.136 -23.191 1.00 84.81 209 LYS A C 1
ATOM 1703 O O . LYS A 1 209 ? 13.816 2.265 -24.093 1.00 84.81 209 LYS A O 1
ATOM 1708 N N . LYS A 1 210 ? 11.895 2.879 -23.108 1.00 81.19 210 LYS A N 1
ATOM 1709 C CA . LYS A 1 210 ? 11.551 3.924 -24.085 1.00 81.19 210 LYS A CA 1
ATOM 1710 C C . LYS A 1 210 ? 12.497 5.127 -24.084 1.00 81.19 210 LYS A C 1
ATOM 1712 O O . LYS A 1 210 ? 12.519 5.828 -25.077 1.00 81.19 210 LYS A O 1
ATOM 1717 N N . LEU A 1 211 ? 13.217 5.389 -22.992 1.00 72.62 211 LEU A N 1
ATOM 1718 C CA . LEU A 1 211 ? 14.179 6.499 -22.902 1.00 72.62 211 LEU A CA 1
ATOM 1719 C C . LEU A 1 211 ? 15.569 6.133 -23.440 1.00 72.62 211 LEU A C 1
ATOM 1721 O O . LEU A 1 211 ? 16.385 7.020 -23.658 1.00 72.62 211 LEU A O 1
ATOM 1725 N N . LYS A 1 212 ? 15.857 4.835 -23.586 1.00 69.38 212 LYS A N 1
ATOM 1726 C CA . LYS A 1 212 ? 17.129 4.325 -24.121 1.00 69.38 212 LYS A CA 1
ATOM 1727 C C . LYS A 1 212 ? 17.108 4.132 -25.641 1.00 69.38 212 LYS A C 1
ATOM 1729 O O . LYS A 1 212 ? 18.173 3.932 -26.217 1.00 69.38 212 LYS A O 1
ATOM 1734 N N . ASN A 1 213 ? 15.917 4.152 -26.237 1.00 51.00 213 ASN A N 1
ATOM 1735 C CA . ASN A 1 213 ? 15.679 4.074 -27.677 1.00 51.00 213 ASN A CA 1
ATOM 1736 C C . ASN A 1 213 ? 15.451 5.476 -28.234 1.00 51.00 213 ASN A C 1
ATOM 1738 O O . ASN A 1 213 ? 15.860 5.699 -29.390 1.00 51.00 213 ASN A O 1
#

Secondary structure (DSSP, 8-state):
---PPPPHHHHHHHHHHHS--HHHHHHHHHHHHHHHHT------------------SS-HHHHHHHHHHHHHHHHHHHHHHH-SS-SS-HHHHHHHHHHHHHHHHHHHHHHHHHHHHTTTT-S-S-------S---TTSPPP----SHHHHHHHHHHHHHHHHHHHHHHT-SSS-HHHHHHHHHHHHHHHHHHHHHHHHHHHHHHHHHHHHH-